Protein AF-0000000085028490 (afdb_homodimer)

Structure (mmCIF, N/CA/C/O backbone):
data_AF-0000000085028490-model_v1
#
loop_
_entity.id
_entity.type
_entity.pdbx_description
1 polymer 'Metal dependent phosphohydrolase'
#
loop_
_atom_site.group_PDB
_atom_site.id
_atom_site.type_symbol
_atom_site.label_atom_id
_atom_site.label_alt_id
_atom_site.label_comp_id
_atom_site.label_asym_id
_atom_site.label_entity_id
_atom_site.label_seq_id
_atom_site.pdbx_PDB_ins_code
_atom_site.Cartn_x
_atom_site.Cartn_y
_atom_site.Cartn_z
_atom_site.occupancy
_atom_site.B_iso_or_equiv
_atom_site.auth_seq_id
_atom_site.auth_comp_id
_atom_site.auth_asym_id
_atom_site.auth_atom_id
_atom_site.pdbx_PDB_model_num
ATOM 1 N N . MET A 1 1 ? 9.266 12.906 -12.883 1 76.69 1 MET A N 1
ATOM 2 C CA . MET A 1 1 ? 8.5 12.234 -11.836 1 76.69 1 MET A CA 1
ATOM 3 C C . MET A 1 1 ? 7.18 12.961 -11.578 1 76.69 1 MET A C 1
ATOM 5 O O . MET A 1 1 ? 7.148 14.188 -11.484 1 76.69 1 MET A O 1
ATOM 9 N N . GLU A 1 2 ? 6.195 12.211 -11.461 1 91.75 2 GLU A N 1
ATOM 10 C CA . GLU A 1 2 ? 4.879 12.789 -11.227 1 91.75 2 GLU A CA 1
ATOM 11 C C . GLU A 1 2 ? 4.73 13.25 -9.773 1 91.75 2 GLU A C 1
ATOM 13 O O . GLU A 1 2 ? 5.375 12.703 -8.875 1 91.75 2 GLU A O 1
ATOM 18 N N . PRO A 1 3 ? 3.982 14.32 -9.555 1 96.38 3 PRO A N 1
ATOM 19 C CA . PRO A 1 3 ? 3.873 14.93 -8.227 1 96.38 3 PRO A CA 1
ATOM 20 C C . PRO A 1 3 ? 3.562 13.914 -7.129 1 96.38 3 PRO A C 1
ATOM 22 O O . PRO A 1 3 ? 4.184 13.938 -6.066 1 96.38 3 PRO A O 1
ATOM 25 N N . LEU A 1 4 ? 2.68 13 -7.371 1 97.31 4 LEU A N 1
ATOM 26 C CA . LEU A 1 4 ? 2.322 12.031 -6.336 1 97.31 4 LEU A CA 1
ATOM 27 C C . LEU A 1 4 ? 3.506 11.133 -6.004 1 97.31 4 LEU A C 1
ATOM 29 O O . LEU A 1 4 ? 3.707 10.766 -4.844 1 97.31 4 LEU A O 1
ATOM 33 N N . GLU A 1 5 ? 4.262 10.742 -7.004 1 95.81 5 GLU A N 1
ATOM 34 C CA . GLU A 1 5 ? 5.465 9.945 -6.77 1 95.81 5 GLU A CA 1
ATOM 35 C C . GLU A 1 5 ? 6.484 10.719 -5.941 1 95.81 5 GLU A C 1
ATOM 37 O O . GLU A 1 5 ? 7.145 10.148 -5.07 1 95.81 5 GLU A O 1
ATOM 42 N N . GLN A 1 6 ? 6.586 11.953 -6.207 1 96.44 6 GLN A N 1
ATOM 43 C CA . GLN A 1 6 ? 7.488 12.797 -5.434 1 96.44 6 GLN A CA 1
ATOM 44 C C . GLN A 1 6 ? 7.066 12.859 -3.969 1 96.44 6 GLN A C 1
ATOM 46 O O . GLN A 1 6 ? 7.91 12.836 -3.072 1 96.44 6 GLN A O 1
ATOM 51 N N . LEU A 1 7 ? 5.781 12.945 -3.775 1 98.31 7 LEU A N 1
ATOM 52 C CA . LEU A 1 7 ? 5.273 12.992 -2.408 1 98.31 7 LEU A CA 1
ATOM 53 C C . LEU A 1 7 ? 5.539 11.68 -1.685 1 98.31 7 LEU A C 1
ATOM 55 O O . LEU A 1 7 ? 5.887 11.672 -0.502 1 98.31 7 LEU A O 1
ATOM 59 N N . ALA A 1 8 ? 5.344 10.578 -2.391 1 97.75 8 ALA A N 1
ATOM 60 C CA . ALA A 1 8 ? 5.633 9.273 -1.802 1 97.75 8 ALA A CA 1
ATOM 61 C C . ALA A 1 8 ? 7.086 9.188 -1.347 1 97.75 8 ALA A C 1
ATOM 63 O O . ALA A 1 8 ? 7.363 8.781 -0.216 1 97.75 8 ALA A O 1
ATOM 64 N N . TRP A 1 9 ? 7.969 9.633 -2.146 1 96.38 9 TRP A N 1
ATOM 65 C CA . TRP A 1 9 ? 9.398 9.578 -1.842 1 96.38 9 TRP A CA 1
ATOM 66 C C . TRP A 1 9 ? 9.742 10.508 -0.684 1 96.38 9 TRP A C 1
ATOM 68 O O . TRP A 1 9 ? 10.547 10.148 0.184 1 96.38 9 TRP A O 1
ATOM 78 N N . ALA A 1 10 ? 9.172 11.672 -0.717 1 96.56 10 ALA A N 1
ATOM 79 C CA . ALA A 1 10 ? 9.43 12.617 0.365 1 96.56 10 ALA A CA 1
ATOM 80 C C . ALA A 1 10 ? 8.938 12.078 1.701 1 96.56 10 ALA A C 1
ATOM 82 O O . ALA A 1 10 ? 9.609 12.219 2.725 1 96.56 10 ALA A O 1
ATOM 83 N N . ALA A 1 11 ? 7.746 11.5 1.67 1 97.38 11 ALA A N 1
ATOM 84 C CA . ALA A 1 11 ? 7.184 10.93 2.893 1 97.38 11 ALA A CA 1
ATOM 85 C C . ALA A 1 11 ? 8.055 9.797 3.418 1 97.38 11 ALA A C 1
ATOM 87 O O . ALA A 1 11 ? 8.312 9.711 4.621 1 97.38 11 ALA A O 1
ATOM 88 N N . ILE A 1 12 ? 8.547 8.898 2.523 1 96.75 12 ILE A N 1
ATOM 89 C CA . ILE A 1 12 ? 9.414 7.781 2.893 1 96.75 12 ILE A CA 1
ATOM 90 C C . ILE A 1 12 ? 10.719 8.312 3.475 1 96.75 12 ILE A C 1
ATOM 92 O O . ILE A 1 12 ? 11.203 7.809 4.496 1 96.75 12 ILE A O 1
ATOM 96 N N . ALA A 1 13 ? 11.227 9.336 2.877 1 94.44 13 ALA A N 1
ATOM 97 C CA . ALA A 1 13 ? 12.469 9.93 3.361 1 94.44 13 ALA A CA 1
ATOM 98 C C . ALA A 1 13 ? 12.289 10.523 4.754 1 94.44 13 ALA A C 1
ATOM 100 O O . ALA A 1 13 ? 13.164 10.391 5.609 1 94.44 13 ALA A O 1
ATOM 101 N N . CYS A 1 14 ? 11.156 11.164 4.969 1 94.38 14 CYS A N 1
ATOM 102 C CA . CYS A 1 14 ? 10.867 11.773 6.262 1 94.38 14 CYS A CA 1
ATOM 103 C C . CYS A 1 14 ? 10.773 10.711 7.352 1 94.38 14 CYS A C 1
ATOM 105 O O . CYS A 1 14 ? 11.109 10.977 8.508 1 94.38 14 CYS A O 1
ATOM 107 N N . ASP A 1 15 ? 10.383 9.531 6.934 1 95.56 15 ASP A N 1
ATOM 108 C CA . ASP A 1 15 ? 10.164 8.453 7.898 1 95.56 15 ASP A CA 1
ATOM 109 C C . ASP A 1 15 ? 11.32 7.461 7.879 1 95.56 15 ASP A C 1
ATOM 111 O O . ASP A 1 15 ? 11.211 6.355 8.422 1 95.56 15 ASP A O 1
ATOM 115 N N . ALA A 1 16 ? 12.445 7.828 7.25 1 94.31 16 ALA A N 1
ATOM 116 C CA . ALA A 1 16 ? 13.594 6.93 7.145 1 94.31 16 ALA A CA 1
ATOM 117 C C . ALA A 1 16 ? 13.992 6.383 8.516 1 94.31 16 ALA A C 1
ATOM 119 O O . ALA A 1 16 ? 14.062 7.133 9.492 1 94.31 16 ALA A O 1
ATOM 120 N N . GLY A 1 17 ? 14.203 5.066 8.57 1 92.62 17 GLY A N 1
ATOM 121 C CA . GLY A 1 17 ? 14.586 4.398 9.797 1 92.62 17 GLY A CA 1
ATOM 122 C C . GLY A 1 17 ? 13.398 3.982 10.648 1 92.62 17 GLY A C 1
ATOM 123 O O . GLY A 1 17 ? 13.57 3.418 11.734 1 92.62 17 GLY A O 1
ATOM 124 N N . ASP A 1 18 ? 12.211 4.219 10.203 1 94.38 18 ASP A N 1
ATOM 125 C CA . ASP A 1 18 ? 10.984 3.844 10.891 1 94.38 18 ASP A CA 1
ATOM 126 C C . ASP A 1 18 ? 10.055 3.053 9.969 1 94.38 18 ASP A C 1
ATOM 128 O O . ASP A 1 18 ? 9.055 3.582 9.484 1 94.38 18 ASP A O 1
ATOM 132 N N . PRO A 1 19 ? 10.352 1.754 9.75 1 94.88 19 PRO A N 1
ATOM 133 C CA . PRO A 1 19 ? 9.57 0.937 8.812 1 94.88 19 PRO A CA 1
ATOM 134 C C . PRO A 1 19 ? 8.078 0.928 9.133 1 94.88 19 PRO A C 1
ATOM 136 O O . PRO A 1 19 ? 7.25 0.844 8.227 1 94.88 19 PRO A O 1
ATOM 139 N N . ARG A 1 20 ? 7.742 0.99 10.398 1 94.94 20 ARG A N 1
ATOM 140 C CA . ARG A 1 20 ? 6.336 1.004 10.789 1 94.94 20 ARG A CA 1
ATOM 141 C C . ARG A 1 20 ? 5.59 2.152 10.125 1 94.94 20 ARG A C 1
ATOM 143 O O . ARG A 1 20 ? 4.5 1.96 9.578 1 94.94 20 ARG A O 1
ATOM 150 N N . ARG A 1 21 ? 6.191 3.332 10.117 1 96.5 21 ARG A N 1
ATOM 151 C CA . ARG A 1 21 ? 5.559 4.516 9.547 1 96.5 21 ARG A CA 1
ATOM 152 C C . ARG A 1 21 ? 5.516 4.438 8.031 1 96.5 21 ARG A C 1
ATOM 154 O O . ARG A 1 21 ? 4.539 4.863 7.406 1 96.5 21 ARG A O 1
ATOM 161 N N . ILE A 1 22 ? 6.578 3.967 7.43 1 97.31 22 ILE A N 1
ATOM 162 C CA . ILE A 1 22 ? 6.652 3.871 5.973 1 97.31 22 ILE A CA 1
ATOM 163 C C . ILE A 1 22 ? 5.621 2.863 5.469 1 97.31 22 ILE A C 1
ATOM 165 O O . ILE A 1 22 ? 4.879 3.146 4.527 1 97.31 22 ILE A O 1
ATOM 169 N N . HIS A 1 23 ? 5.547 1.709 6.086 1 97.94 23 HIS A N 1
ATOM 170 C CA . HIS A 1 23 ? 4.539 0.725 5.707 1 97.94 23 HIS A CA 1
ATOM 171 C C . HIS A 1 23 ? 3.131 1.256 5.949 1 97.94 23 HIS A C 1
ATOM 173 O O . HIS A 1 23 ? 2.225 1.015 5.152 1 97.94 23 HIS A O 1
ATOM 179 N N . HIS A 1 24 ? 2.943 2 7.035 1 98.38 24 HIS A N 1
ATOM 180 C CA . HIS A 1 24 ? 1.639 2.561 7.371 1 98.38 24 HIS A CA 1
ATOM 181 C C . HIS A 1 24 ? 1.15 3.51 6.281 1 98.38 24 HIS A C 1
ATOM 183 O O . HIS A 1 24 ? 0.028 3.373 5.789 1 98.38 24 HIS A O 1
ATOM 189 N N . LEU A 1 25 ? 1.987 4.461 5.906 1 98.44 25 LEU A N 1
ATOM 190 C CA . LEU A 1 25 ? 1.53 5.461 4.949 1 98.44 25 LEU A CA 1
ATOM 191 C C . LEU A 1 25 ? 1.233 4.828 3.598 1 98.44 25 LEU A C 1
ATOM 193 O O . LEU A 1 25 ? 0.328 5.266 2.885 1 98.44 25 LEU A O 1
ATOM 197 N N . LEU A 1 26 ? 1.98 3.787 3.248 1 98.31 26 LEU A N 1
ATOM 198 C CA . LEU A 1 26 ? 1.758 3.133 1.963 1 98.31 26 LEU A CA 1
ATOM 199 C C . LEU A 1 26 ? 0.446 2.354 1.971 1 98.31 26 LEU A C 1
ATOM 201 O O . LEU A 1 26 ? -0.285 2.354 0.978 1 98.31 26 LEU A O 1
ATOM 205 N N . LYS A 1 27 ? 0.148 1.735 3.059 1 98.5 27 LYS A N 1
ATOM 206 C CA . LYS A 1 27 ? -1.131 1.041 3.186 1 98.5 27 LYS A CA 1
ATOM 207 C C . LYS A 1 27 ? -2.297 2.023 3.133 1 98.5 27 LYS A C 1
ATOM 209 O O . LYS A 1 27 ? -3.281 1.79 2.428 1 98.5 27 LYS A O 1
ATOM 214 N N . VAL A 1 28 ? -2.156 3.061 3.859 1 98.81 28 VAL A N 1
ATOM 215 C CA . VAL A 1 28 ? -3.234 4.043 3.91 1 98.81 28 VAL A CA 1
ATOM 216 C C . VAL A 1 28 ? -3.473 4.621 2.518 1 98.81 28 VAL A C 1
ATOM 218 O O . VAL A 1 28 ? -4.617 4.754 2.082 1 98.81 28 VAL A O 1
ATOM 221 N N . HIS A 1 29 ? -2.359 4.957 1.853 1 98.81 29 HIS A N 1
ATOM 222 C CA . HIS A 1 29 ? -2.494 5.465 0.492 1 98.81 29 HIS A CA 1
ATOM 223 C C . HIS A 1 29 ? -3.186 4.449 -0.411 1 98.81 29 HIS A C 1
ATOM 225 O O . HIS A 1 29 ? -4.066 4.809 -1.193 1 98.81 29 HIS A O 1
ATOM 231 N N . ALA A 1 30 ? -2.803 3.209 -0.332 1 98.5 30 ALA A N 1
ATOM 232 C CA . ALA A 1 30 ? -3.373 2.174 -1.188 1 98.5 30 ALA A CA 1
ATOM 233 C C . ALA A 1 30 ? -4.879 2.057 -0.979 1 98.5 30 ALA A C 1
ATOM 235 O O . ALA A 1 30 ? -5.645 2.012 -1.944 1 98.5 30 ALA A O 1
ATOM 236 N N . PHE A 1 31 ? -5.316 2.035 0.24 1 98.69 31 PHE A N 1
ATOM 237 C CA . PHE A 1 31 ? -6.738 1.951 0.543 1 98.69 31 PHE A CA 1
ATOM 238 C C . PHE A 1 31 ? -7.465 3.211 0.087 1 98.69 31 PHE A C 1
ATOM 240 O O . PHE A 1 31 ? -8.547 3.133 -0.506 1 98.69 31 PHE A O 1
ATOM 247 N N . ALA A 1 32 ? -6.891 4.375 0.405 1 98.81 32 ALA A N 1
ATOM 248 C CA . ALA A 1 32 ? -7.508 5.641 0.018 1 98.81 32 ALA A CA 1
ATOM 249 C C . ALA A 1 32 ? -7.715 5.711 -1.493 1 98.81 32 ALA A C 1
ATOM 251 O O . ALA A 1 32 ? -8.781 6.113 -1.963 1 98.81 32 ALA A O 1
ATOM 252 N N . ARG A 1 33 ? -6.672 5.305 -2.186 1 98.31 33 ARG A N 1
ATOM 253 C CA . ARG A 1 33 ? -6.742 5.324 -3.643 1 98.31 33 ARG A CA 1
ATOM 254 C C . ARG A 1 33 ? -7.844 4.395 -4.148 1 98.31 33 ARG A C 1
ATOM 256 O O . ARG A 1 33 ? -8.648 4.781 -4.996 1 98.31 33 ARG A O 1
ATOM 263 N N . LEU A 1 34 ? -7.898 3.193 -3.65 1 97.88 34 LEU A N 1
ATOM 264 C CA . LEU A 1 34 ? -8.875 2.205 -4.086 1 97.88 34 LEU A CA 1
ATOM 265 C C . LEU A 1 34 ? -10.297 2.686 -3.805 1 97.88 34 LEU A C 1
ATOM 267 O O . LEU A 1 34 ? -11.172 2.6 -4.672 1 97.88 34 LEU A O 1
ATOM 271 N N . ILE A 1 35 ? -10.547 3.201 -2.605 1 98.5 35 ILE A N 1
ATOM 272 C CA . ILE A 1 35 ? -11.883 3.674 -2.232 1 98.5 35 ILE A CA 1
ATOM 273 C C . ILE A 1 35 ? -12.273 4.852 -3.119 1 98.5 35 ILE A C 1
ATOM 275 O O . ILE A 1 35 ? -13.383 4.887 -3.656 1 98.5 35 ILE A O 1
ATOM 279 N N . GLY A 1 36 ? -11.352 5.848 -3.24 1 98.5 36 GLY A N 1
ATOM 280 C CA . GLY A 1 36 ? -11.656 7.02 -4.043 1 98.5 36 GLY A CA 1
ATOM 281 C C . GLY A 1 36 ? -12.047 6.684 -5.469 1 98.5 36 GLY A C 1
ATOM 282 O O . GLY A 1 36 ? -13.023 7.227 -5.992 1 98.5 36 GLY A O 1
ATOM 283 N N . LEU A 1 37 ? -11.289 5.785 -6.066 1 97.5 37 LEU A N 1
ATOM 284 C CA . LEU A 1 37 ? -11.57 5.371 -7.434 1 97.5 37 LEU A CA 1
ATOM 285 C C . LEU A 1 37 ? -12.93 4.676 -7.523 1 97.5 37 LEU A C 1
ATOM 287 O O . LEU A 1 37 ? -13.734 4.988 -8.406 1 97.5 37 LEU A O 1
ATOM 291 N N . GLU A 1 38 ? -13.172 3.787 -6.652 1 97.19 38 GLU A N 1
ATOM 292 C CA . GLU A 1 38 ? -14.414 3.016 -6.672 1 97.19 38 GLU A CA 1
ATOM 293 C C . GLU A 1 38 ? -15.625 3.906 -6.395 1 97.19 38 GLU A C 1
ATOM 295 O O . GLU A 1 38 ? -16.703 3.67 -6.926 1 97.19 38 GLU A O 1
ATOM 300 N N . GLU A 1 39 ? -15.414 4.922 -5.504 1 97.81 39 GLU A N 1
ATOM 301 C CA . GLU A 1 39 ? -16.5 5.836 -5.16 1 97.81 39 GLU A CA 1
ATOM 302 C C . GLU A 1 39 ? -16.719 6.871 -6.262 1 97.81 39 GLU A C 1
ATOM 304 O O . GLU A 1 39 ? -17.688 7.629 -6.227 1 97.81 39 GLU A O 1
ATOM 309 N N . GLY A 1 40 ? -15.875 6.918 -7.203 1 97.38 40 GLY A N 1
ATOM 310 C CA . GLY A 1 40 ? -16.062 7.781 -8.359 1 97.38 40 GLY A CA 1
ATOM 311 C C . GLY A 1 40 ? -15.672 9.219 -8.094 1 97.38 40 GLY A C 1
ATOM 312 O O . GLY A 1 40 ? -16.328 10.148 -8.578 1 97.38 40 GLY A O 1
ATOM 313 N N . LEU A 1 41 ? -14.609 9.445 -7.34 1 98.12 41 LEU A N 1
ATOM 314 C CA . LEU A 1 41 ? -14.125 10.805 -7.121 1 98.12 41 LEU A CA 1
ATOM 315 C C . LEU A 1 41 ? -13.641 11.43 -8.43 1 98.12 41 LEU A C 1
ATOM 317 O O . LEU A 1 41 ? -13.055 10.734 -9.266 1 98.12 41 LEU A O 1
ATOM 321 N N . ASP A 1 42 ? -13.875 12.703 -8.547 1 98.31 42 ASP A N 1
ATOM 322 C CA . ASP A 1 42 ? -13.273 13.398 -9.68 1 98.31 42 ASP A CA 1
ATOM 323 C C . ASP A 1 42 ? -11.75 13.43 -9.57 1 98.31 42 ASP A C 1
ATOM 325 O O . ASP A 1 42 ? -11.203 13.297 -8.469 1 98.31 42 ASP A O 1
ATOM 329 N N . PRO A 1 43 ? -11.031 13.641 -10.68 1 97.94 43 PRO A N 1
ATOM 330 C CA . PRO A 1 43 ? -9.57 13.531 -10.703 1 97.94 43 PRO A CA 1
ATOM 331 C C . PRO A 1 43 ? -8.891 14.469 -9.711 1 97.94 43 PRO A C 1
ATOM 333 O O . PRO A 1 43 ? -7.895 14.102 -9.086 1 97.94 43 PRO A O 1
ATOM 336 N N . ARG A 1 44 ? -9.398 15.656 -9.586 1 98.5 44 ARG A N 1
ATOM 337 C CA . ARG A 1 44 ? -8.766 16.625 -8.695 1 98.5 44 ARG A CA 1
ATOM 338 C C . ARG A 1 44 ? -8.93 16.219 -7.234 1 98.5 44 ARG A C 1
ATOM 340 O O . ARG A 1 44 ? -7.98 16.281 -6.457 1 98.5 44 ARG A O 1
ATOM 347 N N . THR A 1 45 ? -10.133 15.781 -6.84 1 98.75 45 THR A N 1
ATOM 348 C CA . THR A 1 45 ? -10.383 15.312 -5.48 1 98.75 45 THR A CA 1
ATOM 349 C C . THR A 1 45 ? -9.586 14.039 -5.188 1 98.75 45 THR A C 1
ATOM 351 O O . THR A 1 45 ? -9.062 13.875 -4.086 1 98.75 45 THR A O 1
ATOM 354 N N . GLN A 1 46 ? -9.477 13.172 -6.164 1 98.62 46 GLN A N 1
ATOM 355 C CA . GLN A 1 46 ? -8.664 11.961 -6.051 1 98.62 46 GLN A CA 1
ATOM 356 C C . GLN A 1 46 ? -7.203 12.305 -5.805 1 98.62 46 GLN A C 1
ATOM 358 O O . GLN A 1 46 ? -6.547 11.695 -4.961 1 98.62 46 GLN A O 1
ATOM 363 N N . PHE A 1 47 ? -6.715 13.273 -6.555 1 98.69 47 PHE A N 1
ATOM 364 C CA . PHE A 1 47 ? -5.332 13.719 -6.422 1 98.69 47 PHE A CA 1
ATOM 365 C C . PHE A 1 47 ? -5.07 14.25 -5.02 1 98.69 47 PHE A C 1
ATOM 367 O O . PHE A 1 47 ? -4.082 13.883 -4.387 1 98.69 47 PHE A O 1
ATOM 374 N N . ARG A 1 48 ? -5.941 15.078 -4.508 1 98.88 48 ARG A N 1
ATOM 375 C CA .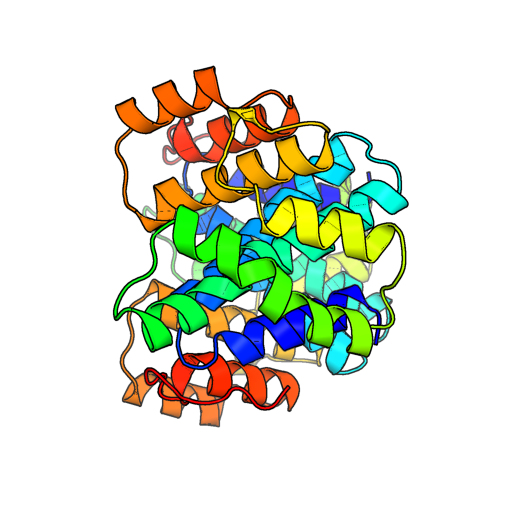 ARG A 1 48 ? -5.801 15.664 -3.18 1 98.88 48 ARG A CA 1
ATOM 376 C C . ARG A 1 48 ? -5.836 14.586 -2.1 1 98.88 48 ARG A C 1
ATOM 378 O O . ARG A 1 48 ? -5.059 14.641 -1.143 1 98.88 48 ARG A O 1
ATOM 385 N N . LEU A 1 49 ? -6.723 13.633 -2.283 1 98.88 49 LEU A N 1
ATOM 386 C CA . LEU A 1 49 ? -6.852 12.516 -1.354 1 98.88 49 LEU A CA 1
ATOM 387 C C . LEU A 1 49 ? -5.551 11.719 -1.284 1 98.88 49 LEU A C 1
ATOM 389 O O . LEU A 1 49 ? -5.043 11.445 -0.195 1 98.88 49 LEU A O 1
ATOM 393 N N . GLU A 1 50 ? -5.043 11.375 -2.4 1 98.88 50 GLU A N 1
ATOM 394 C CA . GLU A 1 50 ? -3.842 10.547 -2.443 1 98.88 50 GLU A CA 1
ATOM 395 C C . GLU A 1 50 ? -2.631 11.305 -1.9 1 98.88 50 GLU A C 1
ATOM 397 O O . GLU A 1 50 ? -1.804 10.734 -1.189 1 98.88 50 GLU A O 1
ATOM 402 N N . ALA A 1 51 ? -2.549 12.562 -2.266 1 98.94 51 ALA A N 1
ATOM 403 C CA . ALA A 1 51 ? -1.477 13.398 -1.725 1 98.94 51 ALA A CA 1
ATOM 404 C C . ALA A 1 51 ? -1.535 13.445 -0.201 1 98.94 51 ALA A C 1
ATOM 406 O O . ALA A 1 51 ? -0.521 13.234 0.472 1 98.94 51 ALA A O 1
ATOM 407 N N . ALA A 1 52 ? -2.713 13.68 0.314 1 98.88 52 ALA A N 1
ATOM 408 C CA . ALA A 1 52 ? -2.902 13.75 1.761 1 98.88 52 ALA A CA 1
ATOM 409 C C . ALA A 1 52 ? -2.611 12.406 2.42 1 98.88 52 ALA A C 1
ATOM 411 O O . ALA A 1 52 ? -2.09 12.352 3.535 1 98.88 52 ALA A O 1
ATOM 412 N N . ALA A 1 53 ? -2.99 11.336 1.746 1 98.88 53 ALA A N 1
ATOM 413 C CA . ALA A 1 53 ? -2.758 10.008 2.293 1 98.88 53 ALA A CA 1
ATOM 414 C C . ALA A 1 53 ? -1.267 9.734 2.475 1 98.88 53 ALA A C 1
ATOM 416 O O . ALA A 1 53 ? -0.851 9.156 3.479 1 98.88 53 ALA A O 1
ATOM 417 N N . TYR A 1 54 ? -0.446 10.164 1.521 1 98.75 54 TYR A N 1
ATOM 418 C CA . TYR A 1 54 ? 0.997 10 1.651 1 98.75 54 TYR A CA 1
ATOM 419 C C . TYR A 1 54 ? 1.539 10.828 2.811 1 98.75 54 TYR A C 1
ATOM 421 O O . TYR A 1 54 ? 2.461 10.398 3.51 1 98.75 54 TYR A O 1
ATOM 429 N N . LEU A 1 55 ? 0.91 11.992 3.107 1 98.81 55 LEU A N 1
ATOM 430 C CA . LEU A 1 55 ? 1.563 12.969 3.977 1 98.81 55 LEU A CA 1
ATOM 431 C C . LEU A 1 55 ? 0.828 13.086 5.309 1 98.81 55 LEU A C 1
ATOM 433 O O . LEU A 1 55 ? 1.261 13.828 6.195 1 98.81 55 LEU A O 1
ATOM 437 N N . HIS A 1 56 ? -0.25 12.406 5.531 1 98.69 56 HIS A N 1
ATOM 438 C CA . HIS A 1 56 ? -1.175 12.68 6.625 1 98.69 56 HIS A CA 1
ATOM 439 C C . HIS A 1 56 ? -0.471 12.602 7.977 1 98.69 56 HIS A C 1
ATOM 441 O O . HIS A 1 56 ? -0.785 13.375 8.883 1 98.69 56 HIS A O 1
ATOM 447 N N . ASP A 1 57 ? 0.516 11.805 8.109 1 98.06 57 ASP A N 1
ATOM 448 C CA . ASP A 1 57 ? 1.19 11.594 9.383 1 98.06 57 ASP A CA 1
ATOM 449 C C . ASP A 1 57 ? 2.551 12.281 9.406 1 98.06 57 ASP A C 1
ATOM 451 O O . ASP A 1 57 ? 3.383 12 10.273 1 98.06 57 ASP A O 1
ATOM 455 N N . ILE A 1 58 ? 2.828 13.188 8.555 1 97.81 58 ILE A N 1
ATOM 456 C CA . ILE A 1 58 ? 4.152 13.742 8.312 1 97.81 58 ILE A CA 1
ATOM 457 C C . ILE A 1 58 ? 4.598 14.562 9.523 1 97.81 58 ILE A C 1
ATOM 459 O O . ILE A 1 58 ? 5.777 14.898 9.648 1 97.81 58 ILE A O 1
ATOM 463 N N . GLY A 1 59 ? 3.77 14.922 10.453 1 96.81 59 GLY A N 1
ATOM 464 C CA . GLY A 1 59 ? 4.09 15.719 11.633 1 96.81 59 GLY A CA 1
ATOM 465 C C . GLY A 1 59 ? 4.578 14.891 12.797 1 96.81 59 GLY A C 1
ATOM 466 O O . GLY A 1 59 ? 5.035 15.43 13.805 1 96.81 59 GLY A O 1
ATOM 467 N N . ILE A 1 60 ? 4.555 13.578 12.703 1 96.19 60 ILE A N 1
ATOM 468 C CA . ILE A 1 60 ? 4.793 12.695 13.844 1 96.19 60 ILE A CA 1
ATOM 469 C C . ILE A 1 60 ? 6.211 12.898 14.367 1 96.19 60 ILE A C 1
ATOM 471 O O . ILE A 1 60 ? 6.41 13.164 15.555 1 96.19 60 ILE A O 1
ATOM 475 N N . HIS A 1 61 ? 7.199 12.836 13.508 1 94.38 61 HIS A N 1
ATOM 476 C CA . HIS A 1 61 ? 8.586 12.914 13.961 1 94.38 61 HIS A CA 1
ATOM 477 C C . HIS A 1 61 ? 8.906 14.305 14.492 1 94.38 61 HIS A C 1
ATOM 479 O O . HIS A 1 61 ? 9.703 14.453 15.422 1 94.38 61 HIS A O 1
ATOM 485 N N . GLU A 1 62 ? 8.258 15.297 13.875 1 94.75 62 GLU A N 1
ATOM 486 C CA . GLU A 1 62 ? 8.438 16.641 14.406 1 94.75 62 GLU A CA 1
ATOM 487 C C . GLU A 1 62 ? 7.879 16.766 15.82 1 94.75 62 GLU A C 1
ATOM 489 O O . GLU A 1 62 ? 8.484 17.406 16.672 1 94.75 62 GLU A O 1
ATOM 494 N N . GLY A 1 63 ? 6.734 16.203 16.094 1 95.25 63 GLY A N 1
ATOM 495 C CA . GLY A 1 63 ? 6.184 16.172 17.438 1 95.25 63 GLY A CA 1
ATOM 496 C C . GLY A 1 63 ? 7.066 15.43 18.422 1 95.25 63 GLY A C 1
ATOM 497 O O . GLY A 1 63 ? 7.297 15.914 19.547 1 95.25 63 GLY A O 1
ATOM 498 N N . GLU A 1 64 ? 7.559 14.273 18 1 93.88 64 GLU A N 1
ATOM 499 C CA . GLU A 1 64 ? 8.453 13.492 18.844 1 93.88 64 GLU A CA 1
ATOM 500 C C . GLU A 1 64 ? 9.727 14.273 19.172 1 93.88 64 GLU A C 1
ATOM 502 O O . GLU A 1 64 ? 10.219 14.227 20.297 1 93.88 64 GLU A O 1
ATOM 507 N N . ARG A 1 65 ? 10.242 14.961 18.172 1 92.56 65 ARG A N 1
ATOM 508 C CA . ARG A 1 65 ? 11.445 15.758 18.344 1 92.56 65 ARG A CA 1
ATOM 509 C C . ARG A 1 65 ? 11.203 16.891 19.344 1 92.56 65 ARG A C 1
ATOM 511 O O . ARG A 1 65 ? 12.016 17.125 20.234 1 92.56 65 ARG A O 1
ATOM 518 N N . ARG A 1 66 ? 10.086 17.531 19.25 1 93.94 66 ARG A N 1
ATOM 519 C CA . ARG A 1 66 ? 9.805 18.734 20.031 1 93.94 66 ARG A CA 1
ATOM 520 C C . ARG A 1 66 ? 9.328 18.375 21.438 1 93.94 66 ARG A C 1
ATOM 522 O O . ARG A 1 66 ? 9.648 19.078 22.406 1 93.94 66 ARG A O 1
ATOM 529 N N . TYR A 1 67 ? 8.555 17.234 21.516 1 94.69 67 TYR A N 1
ATOM 530 C CA . TYR A 1 67 ? 7.832 17.031 22.766 1 94.69 67 TYR A CA 1
ATOM 531 C C . TYR A 1 67 ? 8.148 15.656 23.359 1 94.69 67 TYR A C 1
ATOM 533 O O . TYR A 1 67 ? 7.711 15.336 24.469 1 94.69 67 TYR A O 1
ATOM 541 N N . GLY A 1 68 ? 8.906 14.75 22.688 1 92.19 68 GLY A N 1
ATOM 542 C CA . GLY A 1 68 ? 9.203 13.398 23.141 1 92.19 68 GLY A CA 1
ATOM 543 C C . GLY A 1 68 ? 8.086 12.414 22.859 1 92.19 68 GLY A C 1
ATOM 544 O O . GLY A 1 68 ? 8.234 11.211 23.078 1 92.19 68 GLY A O 1
ATOM 545 N N . HIS A 1 69 ? 6.992 13.016 22.422 1 92.12 69 HIS A N 1
ATOM 546 C CA . HIS A 1 69 ? 5.824 12.234 22.031 1 92.12 69 HIS A CA 1
ATOM 547 C C . HIS A 1 69 ? 5.023 12.938 20.953 1 92.12 69 HIS A C 1
ATOM 549 O O . HIS A 1 69 ? 5.305 14.086 20.609 1 92.12 69 HIS A O 1
ATOM 555 N N . CYS A 1 70 ? 4.047 12.227 20.406 1 93.88 70 CYS A N 1
ATOM 556 C CA . CYS A 1 70 ? 3.207 12.852 19.391 1 93.88 70 CYS A CA 1
ATOM 557 C C . CYS A 1 70 ? 1.778 12.32 19.453 1 93.88 70 CYS A C 1
ATOM 559 O O . CYS A 1 70 ? 1.489 11.227 18.969 1 93.88 70 CYS A O 1
ATOM 561 N N . THR A 1 71 ? 0.899 13.125 20.047 1 95.5 71 THR A N 1
ATOM 562 C CA . THR A 1 71 ? -0.52 12.789 20.016 1 95.5 71 THR A CA 1
ATOM 563 C C . THR A 1 71 ? -1.135 13.141 18.656 1 95.5 71 THR A C 1
ATOM 565 O O . THR A 1 71 ? -0.511 13.828 17.844 1 95.5 71 THR A O 1
ATOM 568 N N . GLY A 1 72 ? -2.326 12.648 18.375 1 95.19 72 GLY A N 1
ATOM 569 C CA . GLY A 1 72 ? -3.035 13.008 17.156 1 95.19 72 GLY A CA 1
ATOM 570 C C . GLY A 1 72 ? -3.18 14.508 16.984 1 95.19 72 GLY A C 1
ATOM 571 O O . GLY A 1 72 ? -3.021 15.023 15.875 1 95.19 72 GLY A O 1
ATOM 572 N N . LYS A 1 73 ? -3.414 15.242 18.062 1 95.62 73 LYS A N 1
ATOM 573 C CA . LYS A 1 73 ? -3.572 16.688 18.016 1 95.62 73 LYS A CA 1
ATOM 574 C C . LYS A 1 73 ? -2.258 17.375 17.656 1 95.62 73 LYS A C 1
ATOM 576 O O . LYS A 1 73 ? -2.238 18.312 16.859 1 95.62 73 LYS A O 1
ATOM 581 N N . ILE A 1 74 ? -1.173 16.953 18.25 1 96.75 74 ILE A N 1
ATOM 582 C CA . ILE A 1 74 ? 0.148 17.5 17.953 1 96.75 74 ILE A CA 1
ATOM 583 C C . ILE A 1 74 ? 0.498 17.266 16.484 1 96.75 74 ILE A C 1
ATOM 585 O O . ILE A 1 74 ? 0.958 18.172 15.805 1 96.75 74 ILE A O 1
ATOM 589 N N . GLN A 1 75 ? 0.199 16.094 16.062 1 96.25 75 GLN A N 1
ATOM 590 C CA . GLN A 1 75 ? 0.485 15.703 14.688 1 96.25 75 GLN A CA 1
ATOM 591 C C . GLN A 1 75 ? -0.276 16.578 13.695 1 96.25 75 GLN A C 1
ATOM 593 O O . GLN A 1 75 ? 0.291 17.031 12.703 1 96.25 75 GLN A O 1
ATOM 598 N N . GLU A 1 76 ? -1.529 16.766 13.969 1 97.31 76 GLU A N 1
ATOM 599 C CA . GLU A 1 76 ? -2.373 17.594 13.109 1 97.31 76 GLU A CA 1
ATOM 600 C C . GLU A 1 76 ? -1.907 19.047 13.117 1 97.31 76 GLU A C 1
ATOM 602 O O . GLU A 1 76 ? -1.936 19.719 12.078 1 97.31 76 GLU A O 1
ATOM 607 N N . GLU A 1 77 ? -1.511 19.5 14.242 1 97.69 77 GLU A N 1
ATOM 608 C CA . GLU A 1 77 ? -1.047 20.875 14.367 1 97.69 77 GLU A CA 1
ATOM 609 C C . GLU A 1 77 ? 0.256 21.094 13.602 1 97.69 77 GLU A C 1
ATOM 611 O O . GLU A 1 77 ? 0.409 22.094 12.898 1 97.69 77 GLU A O 1
ATOM 616 N N . LEU A 1 78 ? 1.21 20.172 13.648 1 98.12 78 LEU A N 1
ATOM 617 C CA . LEU A 1 78 ? 2.551 20.344 13.102 1 98.12 78 LEU A CA 1
ATOM 618 C C . LEU A 1 78 ? 2.602 19.891 11.648 1 98.12 78 LEU A C 1
ATOM 620 O O . LEU A 1 78 ? 3.424 20.375 10.867 1 98.12 78 LEU A O 1
ATOM 624 N N . GLY A 1 79 ? 1.754 19.016 11.25 1 98.19 79 GLY A N 1
ATOM 625 C CA . GLY A 1 79 ? 1.787 18.344 9.961 1 98.19 79 GLY A CA 1
ATOM 626 C C . GLY A 1 79 ? 1.802 19.297 8.789 1 98.19 79 GLY A C 1
ATOM 627 O O . GLY A 1 79 ? 2.688 19.219 7.93 1 98.19 79 GLY A O 1
ATOM 628 N N . PRO A 1 80 ? 0.884 20.25 8.773 1 98.62 80 PRO A N 1
ATOM 629 C CA . PRO A 1 80 ? 0.814 21.156 7.633 1 98.62 80 PRO A CA 1
ATOM 630 C C . PRO A 1 80 ? 2.107 21.953 7.426 1 98.62 80 PRO A C 1
ATOM 632 O O . PRO A 1 80 ? 2.518 22.172 6.285 1 98.62 80 PRO A O 1
ATOM 635 N N . GLY A 1 81 ? 2.709 22.328 8.453 1 98.12 81 GLY A N 1
ATOM 636 C CA . GLY A 1 81 ? 3.973 23.047 8.344 1 98.12 81 GLY A CA 1
ATOM 637 C C . GLY A 1 81 ? 5.086 22.203 7.754 1 98.12 81 GLY A C 1
ATOM 638 O O . GLY A 1 81 ? 5.898 22.703 6.973 1 98.12 81 GLY A O 1
ATOM 639 N N . VAL A 1 82 ? 5.152 20.953 8.109 1 97.81 82 VAL A N 1
ATOM 640 C CA . VAL A 1 82 ? 6.152 20.031 7.574 1 97.81 82 VAL A CA 1
ATOM 641 C C . VAL A 1 82 ? 5.832 19.703 6.121 1 97.81 82 VAL A C 1
ATOM 643 O O . VAL A 1 82 ? 6.738 19.547 5.297 1 97.81 82 VAL A O 1
ATOM 646 N N . ALA A 1 83 ? 4.539 19.719 5.777 1 98.5 83 ALA A N 1
ATOM 647 C CA . ALA A 1 83 ? 4.086 19.328 4.445 1 98.5 83 ALA A CA 1
ATOM 648 C C . ALA A 1 83 ? 4.332 20.453 3.436 1 98.5 83 ALA A C 1
ATOM 650 O O . ALA A 1 83 ? 4.555 20.188 2.25 1 98.5 83 ALA A O 1
ATOM 651 N N . GLN A 1 84 ? 4.355 21.656 3.859 1 98.31 84 GLN A N 1
ATOM 652 C CA . GLN A 1 84 ? 4.367 22.797 2.959 1 98.31 84 GLN A CA 1
ATOM 653 C C . GLN A 1 84 ? 5.59 22.766 2.043 1 98.31 84 GLN A C 1
ATOM 655 O O . GLN A 1 84 ? 5.457 22.844 0.82 1 98.31 84 GLN A O 1
ATOM 660 N N . PRO A 1 85 ? 6.789 22.672 2.553 1 97.81 85 PRO A N 1
ATOM 661 C CA . PRO A 1 85 ? 7.945 22.656 1.654 1 97.81 85 PRO A CA 1
ATOM 662 C C . PRO A 1 85 ? 7.949 21.453 0.719 1 97.81 85 PRO A C 1
ATOM 664 O O . PRO A 1 85 ? 8.461 21.547 -0.402 1 97.81 85 PRO A O 1
ATOM 667 N N . ILE A 1 86 ? 7.398 20.344 1.138 1 98.12 86 ILE A N 1
ATOM 668 C CA . ILE A 1 86 ? 7.305 19.141 0.308 1 98.12 86 ILE A CA 1
ATOM 669 C C . ILE A 1 86 ? 6.363 19.406 -0.866 1 98.12 86 ILE A C 1
ATOM 671 O O . ILE A 1 86 ? 6.68 19.078 -2.01 1 98.12 86 ILE A O 1
ATOM 675 N N . LEU A 1 87 ? 5.234 20.047 -0.535 1 98.69 87 LEU A N 1
ATOM 676 C CA . LEU A 1 87 ? 4.266 20.391 -1.57 1 98.69 87 LEU A CA 1
ATOM 677 C C . LEU A 1 87 ? 4.859 21.391 -2.553 1 98.69 87 LEU A C 1
ATOM 679 O O . LEU A 1 87 ? 4.695 21.25 -3.768 1 98.69 87 LEU A O 1
ATOM 683 N N . ASP A 1 88 ? 5.605 22.344 -2.035 1 98 88 ASP A N 1
ATOM 684 C CA . ASP A 1 88 ? 6.254 23.328 -2.881 1 98 88 ASP A CA 1
ATOM 685 C C . ASP A 1 88 ? 7.211 22.672 -3.871 1 98 88 ASP A C 1
ATOM 687 O O . ASP A 1 88 ? 7.191 22.984 -5.062 1 98 88 ASP A O 1
ATOM 691 N N . LYS A 1 89 ? 7.996 21.781 -3.346 1 97.38 89 LYS A N 1
ATOM 692 C CA . LYS A 1 89 ? 8.984 21.109 -4.176 1 97.38 89 LYS A CA 1
ATOM 693 C C . LYS A 1 89 ? 8.312 20.25 -5.25 1 97.38 89 LYS A C 1
ATOM 695 O O . LYS A 1 89 ? 8.844 20.109 -6.355 1 97.38 89 LYS A O 1
ATOM 700 N N . ALA A 1 90 ? 7.137 19.781 -4.914 1 97.62 90 ALA A N 1
ATOM 701 C CA . ALA A 1 90 ? 6.406 18.938 -5.859 1 97.62 90 ALA A CA 1
ATOM 702 C C . ALA A 1 90 ? 5.586 19.781 -6.828 1 97.62 90 ALA A C 1
ATOM 704 O O . ALA A 1 90 ? 4.895 19.25 -7.695 1 97.62 90 ALA A O 1
ATOM 705 N N . GLY A 1 91 ? 5.602 21.078 -6.652 1 97.69 91 GLY A N 1
ATOM 706 C CA . GLY A 1 91 ? 4.883 21.984 -7.531 1 97.69 91 GLY A CA 1
ATOM 707 C C . GLY A 1 91 ? 3.4 22.062 -7.223 1 97.69 91 GLY A C 1
ATOM 708 O O . GLY A 1 91 ? 2.604 22.453 -8.078 1 97.69 91 GLY A O 1
ATOM 709 N N . ILE A 1 92 ? 3.002 21.609 -6.141 1 98.44 92 ILE A N 1
ATOM 710 C CA . ILE A 1 92 ? 1.607 21.672 -5.719 1 98.44 92 ILE A CA 1
ATOM 711 C C . ILE A 1 92 ? 1.359 22.953 -4.934 1 98.44 92 ILE A C 1
ATOM 713 O O . ILE A 1 92 ? 1.907 23.141 -3.844 1 98.44 92 ILE A O 1
ATOM 717 N N . THR A 1 93 ? 0.555 23.828 -5.484 1 97.44 93 THR A N 1
ATOM 718 C CA . THR A 1 93 ? 0.345 25.141 -4.898 1 97.44 93 THR A CA 1
ATOM 719 C C . THR A 1 93 ? -1.135 25.516 -4.922 1 97.44 93 THR A C 1
ATOM 721 O O . THR A 1 93 ? -1.972 24.734 -5.363 1 97.44 93 THR A O 1
ATOM 724 N N . GLY A 1 94 ? -1.457 26.641 -4.316 1 97.88 94 GLY A N 1
ATOM 725 C CA . GLY A 1 94 ? -2.805 27.172 -4.387 1 97.88 94 GLY A CA 1
ATOM 726 C C . GLY A 1 94 ? -3.822 26.344 -3.629 1 97.88 94 GLY A C 1
ATOM 727 O O . GLY A 1 94 ? -3.561 25.906 -2.51 1 97.88 94 GLY A O 1
ATOM 728 N N . GLU A 1 95 ? -4.961 26.188 -4.246 1 98.38 95 GLU A N 1
ATOM 729 C CA . GLU A 1 95 ? -6.102 25.547 -3.605 1 98.38 95 GLU A CA 1
ATOM 730 C C . GLU A 1 95 ? -5.797 24.078 -3.279 1 98.38 95 GLU A C 1
ATOM 732 O O . GLU A 1 95 ? -6.262 23.562 -2.266 1 98.38 95 GLU A O 1
ATOM 737 N N . ASP A 1 96 ? -5.078 23.5 -4.156 1 98.62 96 ASP A N 1
ATOM 738 C CA . ASP A 1 96 ? -4.746 22.094 -3.922 1 98.62 96 ASP A CA 1
ATOM 739 C C . ASP A 1 96 ? -3.859 21.938 -2.688 1 98.62 96 ASP A C 1
ATOM 741 O O . ASP A 1 96 ? -4.109 21.062 -1.844 1 98.62 96 ASP A O 1
ATOM 745 N N . ALA A 1 97 ? -2.846 22.781 -2.572 1 98.81 97 ALA A N 1
ATOM 746 C CA . ALA A 1 97 ? -1.971 22.734 -1.405 1 98.81 97 ALA A CA 1
ATOM 747 C C . ALA A 1 97 ? -2.746 23.031 -0.125 1 98.81 97 ALA A C 1
ATOM 749 O O . ALA A 1 97 ? -2.537 22.391 0.901 1 98.81 97 ALA A O 1
ATOM 750 N N . GLU A 1 98 ? -3.594 23.984 -0.193 1 98.75 98 GLU A N 1
ATOM 751 C CA . GLU A 1 98 ? -4.387 24.359 0.973 1 98.75 98 GLU A CA 1
ATOM 752 C C . GLU A 1 98 ? -5.297 23.219 1.414 1 98.75 98 GLU A C 1
ATOM 754 O O . GLU A 1 98 ? -5.41 22.938 2.607 1 98.75 98 GLU A O 1
ATOM 759 N N . ARG A 1 99 ? -5.945 22.609 0.485 1 98.81 99 ARG A N 1
ATOM 760 C CA . ARG A 1 99 ? -6.836 21.5 0.803 1 98.81 99 ARG A CA 1
ATOM 761 C C . ARG A 1 99 ? -6.059 20.312 1.378 1 98.81 99 ARG A C 1
ATOM 763 O O . ARG A 1 99 ? -6.488 19.703 2.357 1 98.81 99 ARG A O 1
ATOM 770 N N . ILE A 1 100 ? -4.922 19.984 0.765 1 98.88 100 ILE A N 1
ATOM 771 C CA . ILE A 1 100 ? -4.094 18.875 1.236 1 98.88 100 ILE A CA 1
ATOM 772 C C . ILE A 1 100 ? -3.627 19.141 2.664 1 98.88 100 ILE A C 1
ATOM 774 O O . ILE A 1 100 ? -3.711 18.281 3.529 1 98.88 100 ILE A O 1
ATOM 778 N N . LYS A 1 101 ? -3.209 20.375 2.92 1 98.88 101 LYS A N 1
ATOM 779 C CA . LYS A 1 101 ? -2.787 20.75 4.266 1 98.88 101 LYS A CA 1
ATOM 780 C C . LYS A 1 101 ? -3.953 20.672 5.246 1 98.88 101 LYS A C 1
ATOM 782 O O . LYS A 1 101 ? -3.773 20.297 6.41 1 98.88 101 LYS A O 1
ATOM 787 N N . TRP A 1 102 ? -5.102 21.062 4.812 1 98.75 102 TRP A N 1
ATOM 788 C CA . TRP A 1 102 ? -6.281 20.938 5.664 1 98.75 102 TRP A CA 1
ATOM 789 C C . TRP A 1 102 ? -6.551 19.484 6.035 1 98.75 102 TRP A C 1
ATOM 791 O O . TRP A 1 102 ? -6.805 19.172 7.199 1 98.75 102 TRP A O 1
ATOM 801 N N . LEU A 1 103 ? -6.535 18.609 5.055 1 98.81 103 LEU A N 1
ATOM 802 C CA . LEU A 1 103 ? -6.742 17.188 5.297 1 98.81 103 LEU A CA 1
ATOM 803 C C . LEU A 1 103 ? -5.727 16.641 6.301 1 98.81 103 LEU A C 1
ATOM 805 O O . LEU A 1 103 ? -6.086 15.906 7.223 1 98.81 103 LEU A O 1
ATOM 809 N N . ILE A 1 104 ? -4.426 17.047 6.117 1 98.69 104 ILE A N 1
ATOM 810 C CA . ILE A 1 104 ? -3.346 16.641 7.012 1 98.69 104 ILE A CA 1
ATOM 811 C C . ILE A 1 104 ? -3.637 17.141 8.43 1 98.69 104 ILE A 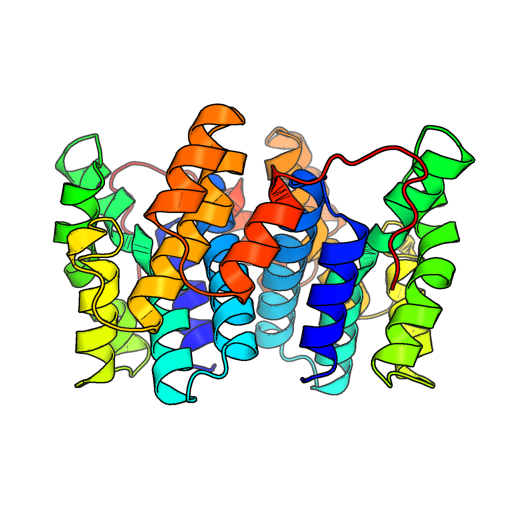C 1
ATOM 813 O O . ILE A 1 104 ? -3.51 16.391 9.398 1 98.69 104 ILE A O 1
ATOM 817 N N . GLY A 1 105 ? -4.133 18.344 8.539 1 98.44 105 GLY A N 1
ATOM 818 C CA . GLY A 1 105 ? -4.32 19.016 9.82 1 98.44 105 GLY A CA 1
ATOM 819 C C . GLY A 1 105 ? -5.609 18.609 10.516 1 98.44 105 GLY A C 1
ATOM 820 O O . GLY A 1 105 ? -5.855 19.016 11.656 1 98.44 105 GLY A O 1
ATOM 821 N N . HIS A 1 106 ? -6.438 17.641 9.898 1 98 106 HIS A N 1
ATOM 822 C CA . HIS A 1 106 ? -7.742 17.359 10.492 1 98 106 HIS A CA 1
ATOM 823 C C . HIS A 1 106 ? -8.078 15.875 10.391 1 98 106 HIS A C 1
ATOM 825 O O . HIS A 1 106 ? -9.203 15.477 10.68 1 98 106 HIS A O 1
ATOM 831 N N . HIS A 1 107 ? -7.23 15.016 10.016 1 96.44 107 HIS A N 1
ATOM 832 C CA . HIS A 1 107 ? -7.57 13.641 9.672 1 96.44 107 HIS A CA 1
ATOM 833 C C . HIS A 1 107 ? -7.859 12.812 10.922 1 96.44 107 HIS A C 1
ATOM 835 O O . HIS A 1 107 ? -8.43 11.727 10.828 1 96.44 107 HIS A O 1
ATOM 841 N N . HIS A 1 108 ? -7.574 13.367 12.086 1 93.75 108 HIS A N 1
ATOM 842 C CA . HIS A 1 108 ? -7.898 12.672 13.328 1 93.75 108 HIS A CA 1
ATOM 843 C C . HIS A 1 108 ? -9.188 13.219 13.945 1 93.75 108 HIS A C 1
ATOM 845 O O . HIS A 1 108 ? -9.711 12.648 14.898 1 93.75 108 HIS A O 1
ATOM 851 N N . THR A 1 109 ? -9.641 14.297 13.477 1 93.75 109 THR A N 1
ATOM 852 C CA . THR A 1 109 ? -10.828 14.945 14.016 1 93.75 109 THR A CA 1
ATOM 853 C C . THR A 1 109 ? -12.055 14.602 13.18 1 93.75 109 THR A C 1
ATOM 855 O O . THR A 1 109 ? -12.438 15.367 12.281 1 93.75 109 THR A O 1
ATOM 858 N N . TYR A 1 110 ? -12.797 13.641 13.523 1 91.44 110 TYR A N 1
ATOM 859 C CA . TYR A 1 110 ? -13.852 13.07 12.695 1 91.44 110 TYR A CA 1
ATOM 860 C C . TYR A 1 110 ? -15.039 14.016 12.594 1 91.44 110 TYR A C 1
ATOM 862 O O . TYR A 1 110 ? -15.781 13.992 11.609 1 91.44 110 TYR A O 1
ATOM 870 N N . ALA A 1 111 ? -15.188 14.883 13.562 1 92.12 111 ALA A N 1
ATOM 871 C CA . ALA A 1 111 ? -16.266 15.859 13.57 1 92.12 111 ALA A CA 1
ATOM 872 C C . ALA A 1 111 ? -16.062 16.906 12.484 1 92.12 111 ALA A C 1
ATOM 874 O O . ALA A 1 111 ? -17.016 17.609 12.102 1 92.12 111 ALA A O 1
ATOM 875 N N . SER A 1 112 ? -14.867 16.922 11.977 1 92.69 112 SER A N 1
ATOM 876 C CA . SER A 1 112 ? -14.531 17.969 11.016 1 92.69 112 SER A CA 1
ATOM 877 C C . SER A 1 112 ? -14.555 17.453 9.586 1 92.69 112 SER A C 1
ATOM 879 O O . SER A 1 112 ? -14.195 18.156 8.648 1 92.69 112 SER A O 1
ATOM 881 N N . ILE A 1 113 ? -14.945 16.266 9.383 1 95.25 113 ILE A N 1
ATOM 882 C CA . ILE A 1 113 ? -14.93 15.695 8.047 1 95.25 113 ILE A CA 1
ATOM 883 C C . ILE A 1 113 ? -15.789 16.547 7.105 1 95.25 113 ILE A C 1
ATOM 885 O O . ILE A 1 113 ? -16.984 16.703 7.32 1 95.25 113 ILE A O 1
ATOM 889 N N . ASP A 1 114 ? -15.094 17.109 6.195 1 95.25 114 ASP A N 1
ATOM 890 C CA . ASP A 1 114 ? -15.727 18.047 5.27 1 95.25 114 ASP A CA 1
ATOM 891 C C . ASP A 1 114 ? -15.453 17.641 3.818 1 95.25 114 ASP A C 1
ATOM 893 O O . ASP A 1 114 ? -14.734 18.344 3.104 1 95.25 114 ASP A O 1
ATOM 897 N N . GLY A 1 115 ? -16.203 16.594 3.312 1 97.19 115 GLY A N 1
ATOM 898 C CA . GLY A 1 115 ? -16.078 16.188 1.924 1 97.19 115 GLY A CA 1
ATOM 899 C C . GLY A 1 115 ? -15.633 14.742 1.767 1 97.19 115 GLY A C 1
ATOM 900 O O . GLY A 1 115 ? -15.219 14.102 2.738 1 97.19 115 GLY A O 1
ATOM 901 N N . PRO A 1 116 ? -15.719 14.273 0.553 1 98.44 116 PRO A N 1
ATOM 902 C CA . PRO A 1 116 ? -15.43 12.852 0.334 1 98.44 116 PRO A CA 1
ATOM 903 C C . PRO A 1 116 ? -13.961 12.5 0.548 1 98.44 116 PRO A C 1
ATOM 905 O O . PRO A 1 116 ? -13.648 11.398 0.993 1 98.44 116 PRO A O 1
ATOM 908 N N . ASP A 1 117 ? -13.078 13.484 0.2 1 98.69 117 ASP A N 1
ATOM 909 C CA . ASP A 1 117 ? -11.656 13.227 0.405 1 98.69 117 ASP A CA 1
ATOM 910 C C . ASP A 1 117 ? -11.336 13.07 1.889 1 98.69 117 ASP A C 1
ATOM 912 O O . ASP A 1 117 ? -10.633 12.133 2.281 1 98.69 117 ASP A O 1
ATOM 916 N N . ALA A 1 118 ? -11.898 13.898 2.719 1 98.62 118 ALA A N 1
ATOM 917 C CA . ALA A 1 118 ? -11.703 13.789 4.16 1 98.62 118 ALA A CA 1
ATOM 918 C C . ALA A 1 118 ? -12.312 12.508 4.703 1 98.62 118 ALA A C 1
ATOM 920 O O . ALA A 1 118 ? -11.719 11.836 5.555 1 98.62 118 ALA A O 1
ATOM 921 N N . GLN A 1 119 ? -13.492 12.203 4.246 1 98.62 119 GLN A N 1
ATOM 922 C CA . GLN A 1 119 ? -14.18 10.984 4.668 1 98.62 119 GLN A CA 1
ATOM 923 C C . GLN A 1 119 ? -13.375 9.742 4.312 1 98.62 119 GLN A C 1
ATOM 925 O O . GLN A 1 119 ? -13.148 8.875 5.164 1 98.62 119 GLN A O 1
ATOM 930 N N . ILE A 1 120 ? -12.883 9.68 3.1 1 98.81 120 ILE A N 1
ATOM 931 C CA . ILE A 1 120 ? -12.164 8.508 2.609 1 98.81 120 ILE A CA 1
ATOM 932 C C . ILE A 1 120 ? -10.805 8.406 3.299 1 98.81 120 ILE A C 1
ATOM 934 O O . ILE A 1 120 ? -10.352 7.305 3.621 1 98.81 120 ILE A O 1
ATOM 938 N N . LEU A 1 121 ? -10.148 9.547 3.529 1 98.81 121 LEU A N 1
ATOM 939 C CA . LEU A 1 121 ? -8.875 9.523 4.238 1 98.81 121 LEU A CA 1
ATOM 940 C C . LEU A 1 121 ? -9.039 8.93 5.633 1 98.81 121 LEU A C 1
ATOM 942 O O . LEU A 1 121 ? -8.242 8.094 6.059 1 98.81 121 LEU A O 1
ATOM 946 N N . ALA A 1 122 ? -10.07 9.367 6.34 1 97.94 122 ALA A N 1
ATOM 947 C CA . ALA A 1 122 ? -10.344 8.844 7.68 1 97.94 122 ALA A CA 1
ATOM 948 C C . ALA A 1 122 ? -10.625 7.348 7.641 1 97.94 122 ALA A C 1
ATOM 950 O O . ALA A 1 122 ? -10.109 6.594 8.469 1 97.94 122 ALA A O 1
ATOM 951 N N . GLU A 1 123 ? -11.422 6.922 6.684 1 98.12 123 GLU A N 1
ATOM 952 C CA . GLU A 1 123 ? -11.75 5.504 6.555 1 98.12 123 GLU A CA 1
ATOM 953 C C . GLU A 1 123 ? -10.508 4.68 6.219 1 98.12 123 GLU A C 1
ATOM 955 O O . GLU A 1 123 ? -10.297 3.607 6.789 1 98.12 123 GLU A O 1
ATOM 960 N N . ALA A 1 124 ? -9.703 5.172 5.281 1 98.5 124 ALA A N 1
ATOM 961 C CA . ALA A 1 124 ? -8.5 4.461 4.863 1 98.5 124 ALA A CA 1
ATOM 962 C C . ALA A 1 124 ? -7.539 4.277 6.039 1 98.5 124 ALA A C 1
ATOM 964 O O . ALA A 1 124 ? -6.992 3.189 6.234 1 98.5 124 ALA A O 1
ATOM 965 N N . ASP A 1 125 ? -7.348 5.336 6.793 1 97.62 125 ASP A N 1
ATOM 966 C CA . ASP A 1 125 ? -6.492 5.258 7.973 1 97.62 125 ASP A CA 1
ATOM 967 C C . ASP A 1 125 ? -7.027 4.238 8.977 1 97.62 125 ASP A C 1
ATOM 969 O O . ASP A 1 125 ? -6.262 3.469 9.555 1 97.62 125 ASP A O 1
ATOM 973 N N . MET A 1 126 ? -8.281 4.156 9.094 1 95.38 126 MET A N 1
ATOM 974 C CA . MET A 1 126 ? -8.898 3.273 10.078 1 95.38 126 MET A CA 1
ATOM 975 C C . MET A 1 126 ? -8.953 1.839 9.57 1 95.38 126 MET A C 1
ATOM 977 O O . MET A 1 126 ? -9.172 0.906 10.344 1 95.38 126 MET A O 1
ATOM 981 N N . LEU A 1 127 ? -8.812 1.648 8.32 1 96.56 127 LEU A N 1
ATOM 982 C CA . LEU A 1 127 ? -8.672 0.294 7.793 1 96.56 127 LEU A CA 1
ATOM 983 C C . LEU A 1 127 ? -7.316 -0.298 8.164 1 96.56 127 LEU A C 1
ATOM 985 O O . LEU A 1 127 ? -7.16 -1.52 8.219 1 96.56 127 LEU A O 1
ATOM 989 N N . VAL A 1 128 ? -6.348 0.548 8.406 1 97.25 128 VAL A N 1
ATOM 990 C CA . VAL A 1 128 ? -4.98 0.101 8.648 1 97.25 128 VAL A CA 1
ATOM 991 C C . VAL A 1 128 ? -4.734 -0.025 10.148 1 97.25 128 VAL A C 1
ATOM 993 O O . VAL A 1 128 ? -4.145 -1.005 10.609 1 97.25 128 VAL A O 1
ATOM 996 N N . ASN A 1 129 ? -5.254 0.826 10.977 1 94.88 129 ASN A N 1
ATOM 997 C CA . ASN A 1 129 ? -4.891 1 12.383 1 94.88 129 ASN A CA 1
ATOM 998 C C . ASN A 1 129 ? -5.258 -0.227 13.211 1 94.88 129 ASN A C 1
ATOM 1000 O O . ASN A 1 129 ? -4.457 -0.697 14.023 1 94.88 129 ASN A O 1
ATOM 1004 N N . PRO A 1 130 ? -6.438 -0.769 13.008 1 92.88 130 PRO A N 1
ATOM 1005 C CA . PRO A 1 130 ? -6.77 -1.939 13.828 1 92.88 130 PRO A CA 1
ATOM 1006 C C . PRO A 1 130 ? -5.789 -3.094 13.625 1 92.88 130 PRO A C 1
ATOM 1008 O O . PRO A 1 130 ? -5.449 -3.797 14.578 1 92.88 130 PRO A O 1
ATOM 1011 N N . TYR A 1 131 ? -5.355 -3.309 12.43 1 93 131 TYR A N 1
ATOM 1012 C CA . TYR A 1 131 ? -4.383 -4.352 12.117 1 93 131 TYR A CA 1
ATOM 1013 C C . TYR A 1 131 ? -3.051 -4.078 12.805 1 93 131 TYR A C 1
ATOM 1015 O O . TYR A 1 131 ? -2.43 -4.996 13.352 1 93 131 TYR A O 1
ATOM 1023 N N . GLU A 1 132 ? -2.637 -2.859 12.805 1 94.69 132 GLU A N 1
ATOM 1024 C CA . GLU A 1 132 ? -1.351 -2.482 13.383 1 94.69 132 GLU A CA 1
ATOM 1025 C C . GLU A 1 132 ? -1.408 -2.498 14.906 1 94.69 132 GLU A C 1
ATOM 1027 O O . GLU A 1 132 ? -0.437 -2.875 15.562 1 94.69 132 GLU A O 1
ATOM 1032 N N . ASP A 1 133 ? -2.559 -2.129 15.453 1 90.69 133 ASP A N 1
ATOM 1033 C CA . ASP A 1 133 ? -2.689 -1.964 16.906 1 90.69 133 ASP A CA 1
ATOM 1034 C C . ASP A 1 133 ? -3.168 -3.254 17.562 1 90.69 133 ASP A C 1
ATOM 1036 O O . ASP A 1 133 ? -3.07 -3.408 18.781 1 90.69 133 ASP A O 1
ATOM 1040 N N . GLY A 1 134 ? -3.65 -4.148 16.781 1 89.12 134 GLY A N 1
ATOM 1041 C CA . GLY A 1 134 ? -4.148 -5.398 17.328 1 89.12 134 GLY A CA 1
ATOM 1042 C C . GLY A 1 134 ? -5.43 -5.238 18.125 1 89.12 134 GLY A C 1
ATOM 1043 O O . GLY A 1 134 ? -5.566 -5.809 19.219 1 89.12 134 GLY A O 1
ATOM 1044 N N . THR A 1 135 ? -6.293 -4.438 17.625 1 82.69 135 THR A N 1
ATOM 1045 C CA . THR A 1 135 ? -7.539 -4.199 18.344 1 82.69 135 THR A CA 1
ATOM 1046 C C . THR A 1 135 ? -8.477 -5.395 18.203 1 82.69 135 THR A C 1
ATOM 1048 O O . THR A 1 135 ? -8.289 -6.242 17.328 1 82.69 135 THR A O 1
ATOM 1051 N N . ASP A 1 136 ? -9.438 -5.422 19.125 1 81.62 136 ASP A N 1
ATOM 1052 C CA . ASP A 1 136 ? -10.383 -6.535 19.109 1 81.62 136 ASP A CA 1
ATOM 1053 C C . ASP A 1 136 ? -11.609 -6.207 18.266 1 81.62 136 ASP A C 1
ATOM 1055 O O . ASP A 1 136 ? -11.805 -5.059 17.859 1 81.62 136 ASP A O 1
ATOM 1059 N N . ARG A 1 137 ? -12.359 -7.223 18.109 1 81.06 137 ARG A N 1
ATOM 1060 C CA . ARG A 1 137 ? -13.508 -7.18 17.219 1 81.06 137 ARG A CA 1
ATOM 1061 C C . ARG A 1 137 ? -14.547 -6.176 17.703 1 81.06 137 ARG A C 1
ATOM 1063 O O . ARG A 1 137 ? -15.195 -5.5 16.891 1 81.06 137 ARG A O 1
ATOM 1070 N N . GLN A 1 138 ? -14.742 -6.074 19 1 81.19 138 GLN A N 1
ATOM 1071 C CA . GLN A 1 138 ? -15.75 -5.156 19.531 1 81.19 138 GLN A CA 1
ATOM 1072 C C . GLN A 1 138 ? -15.391 -3.707 19.219 1 81.19 138 GLN A C 1
ATOM 1074 O O . GLN A 1 138 ? -16.25 -2.926 18.812 1 81.19 138 GLN A O 1
ATOM 1079 N N . GLN A 1 139 ? -14.203 -3.336 19.359 1 81.25 139 GLN A N 1
ATOM 1080 C CA . GLN A 1 139 ? -13.734 -1.991 19.031 1 81.25 139 GLN A CA 1
ATOM 1081 C C . GLN A 1 139 ? -13.859 -1.719 17.531 1 81.25 139 GLN A C 1
ATOM 1083 O O . GLN A 1 139 ? -14.195 -0.605 17.125 1 81.25 139 GLN A O 1
ATOM 1088 N N . ASP A 1 140 ? -13.695 -2.725 16.797 1 82.38 140 ASP A N 1
ATOM 1089 C CA . ASP A 1 140 ? -13.773 -2.604 15.336 1 82.38 140 ASP A CA 1
ATOM 1090 C C . ASP A 1 140 ? -15.203 -2.332 14.883 1 82.38 140 ASP A C 1
ATOM 1092 O O . ASP A 1 140 ? -15.43 -1.525 13.977 1 82.38 140 ASP A O 1
ATOM 1096 N N . GLU A 1 141 ? -16.078 -2.908 15.516 1 85.56 141 GLU A N 1
ATOM 1097 C CA . GLU A 1 141 ? -17.469 -2.736 15.141 1 85.56 141 GLU A CA 1
ATOM 1098 C C . GLU A 1 141 ? -17.969 -1.34 15.5 1 85.56 141 GLU A C 1
ATOM 1100 O O . GLU A 1 141 ? -18.734 -0.733 14.742 1 85.56 141 GLU A O 1
ATOM 1105 N N . ALA A 1 142 ? -17.672 -0.862 16.672 1 86.06 142 ALA A N 1
ATOM 1106 C CA . ALA A 1 142 ? -18.062 0.485 17.078 1 86.06 142 ALA A CA 1
ATOM 1107 C C . ALA A 1 142 ? -17.516 1.529 16.109 1 86.06 142 ALA A C 1
ATOM 1109 O O . ALA A 1 142 ? -18.234 2.465 15.734 1 86.06 142 ALA A O 1
ATOM 1110 N N . LEU A 1 143 ? -16.375 1.41 15.742 1 82.94 143 LEU A N 1
ATOM 1111 C CA . LEU A 1 143 ? -15.75 2.311 14.789 1 82.94 143 LEU A CA 1
ATOM 1112 C C . LEU A 1 143 ? -16.438 2.23 13.43 1 82.94 143 LEU A C 1
ATOM 1114 O O . LEU A 1 143 ? -16.625 3.252 12.766 1 82.94 143 LEU A O 1
ATOM 1118 N N . TYR A 1 144 ? -16.672 1.009 13 1 87.94 144 TYR A N 1
ATOM 1119 C CA . TYR A 1 144 ? -17.375 0.764 11.742 1 87.94 144 TYR A CA 1
ATOM 1120 C C . TYR A 1 144 ? -18.672 1.551 11.68 1 87.94 144 TYR A C 1
ATOM 1122 O O . TYR A 1 144 ? -18.938 2.246 10.695 1 87.94 144 TYR A O 1
ATOM 1130 N N . GLN A 1 145 ? -19.438 1.583 12.734 1 90.19 145 GLN A N 1
ATOM 1131 C CA . GLN A 1 145 ? -20.75 2.221 12.758 1 90.19 145 GLN A CA 1
ATOM 1132 C C . GLN A 1 145 ? -20.625 3.74 12.805 1 90.19 145 GLN A C 1
ATOM 1134 O O . GLN A 1 145 ? -21.453 4.457 12.234 1 90.19 145 GLN A O 1
ATOM 1139 N N . ARG A 1 146 ? -19.641 4.207 13.328 1 90.31 146 ARG A N 1
ATOM 1140 C CA . ARG A 1 146 ? -19.516 5.641 13.586 1 90.31 146 ARG A CA 1
ATOM 1141 C C . ARG A 1 146 ? -18.812 6.34 12.43 1 90.31 146 ARG A C 1
ATOM 1143 O O . ARG A 1 146 ? -19.188 7.453 12.055 1 90.31 146 ARG A O 1
ATOM 1150 N N . LEU A 1 147 ? -17.875 5.727 11.852 1 93.69 147 LEU A N 1
ATOM 1151 C CA . LEU A 1 147 ? -16.938 6.449 11 1 93.69 147 LEU A CA 1
ATOM 1152 C C . LEU A 1 147 ? -17.219 6.168 9.531 1 93.69 147 LEU A C 1
ATOM 1154 O O . LEU A 1 147 ? -17.156 7.074 8.695 1 93.69 147 LEU A O 1
ATOM 1158 N N . TYR A 1 148 ? -17.5 4.934 9.188 1 96.19 148 TYR A N 1
ATOM 1159 C CA . TYR A 1 148 ? -17.531 4.547 7.781 1 96.19 148 TYR A CA 1
ATOM 1160 C C . TYR A 1 148 ? -18.828 5 7.125 1 96.19 148 TYR A C 1
ATOM 1162 O O . TYR A 1 148 ? -19.922 4.691 7.609 1 96.19 148 TYR A O 1
ATOM 1170 N N . LYS A 1 149 ? -18.766 5.645 6.059 1 96.94 149 LYS A N 1
ATOM 1171 C CA . LYS A 1 149 ? -19.922 6.148 5.336 1 96.94 149 LYS A CA 1
ATOM 1172 C C . LYS A 1 149 ? -19.906 5.691 3.881 1 96.94 149 LYS A C 1
ATOM 1174 O O . LYS A 1 149 ? -20.969 5.531 3.266 1 96.94 149 LYS A O 1
ATOM 1179 N N . THR A 1 150 ? -18.734 5.52 3.287 1 97.62 150 THR A N 1
ATOM 1180 C CA . THR A 1 150 ? -18.641 5.082 1.897 1 97.62 150 THR A CA 1
ATOM 1181 C C . THR A 1 150 ? -18.984 3.598 1.778 1 97.62 150 THR A C 1
ATOM 1183 O O . THR A 1 150 ? -18.625 2.803 2.648 1 97.62 150 THR A O 1
ATOM 1186 N N . GLU A 1 151 ? -19.641 3.217 0.744 1 97.31 151 GLU A N 1
ATOM 1187 C CA . GLU A 1 151 ? -19.953 1.81 0.512 1 97.31 151 GLU A CA 1
ATOM 1188 C C . GLU A 1 151 ? -18.672 0.985 0.356 1 97.31 151 GLU A C 1
ATOM 1190 O O . GLU A 1 151 ? -18.594 -0.137 0.86 1 97.31 151 GLU A O 1
ATOM 1195 N N . THR A 1 152 ? -17.75 1.578 -0.315 1 97.56 152 THR A N 1
ATOM 1196 C CA . THR A 1 152 ? -16.5 0.883 -0.569 1 97.56 152 THR A CA 1
ATOM 1197 C C . THR A 1 152 ? -15.711 0.694 0.725 1 97.56 152 THR A C 1
ATOM 1199 O O . THR A 1 152 ? -15.148 -0.379 0.97 1 97.56 152 THR A O 1
ATOM 1202 N N . GLY A 1 153 ? -15.594 1.767 1.52 1 97.56 153 GLY A N 1
ATOM 1203 C CA . GLY A 1 153 ? -14.938 1.647 2.812 1 97.56 153 GLY A CA 1
ATOM 1204 C C . GLY A 1 153 ? -15.57 0.599 3.707 1 97.56 153 GLY A C 1
ATOM 1205 O O . GLY A 1 153 ? -14.867 -0.187 4.348 1 97.56 153 GLY A O 1
ATOM 1206 N N . LYS A 1 154 ? -16.844 0.559 3.689 1 96.31 154 LYS A N 1
ATOM 1207 C CA . LYS A 1 154 ? -17.578 -0.434 4.469 1 96.31 154 LYS A CA 1
ATOM 1208 C C . LYS A 1 154 ? -17.266 -1.849 3.984 1 96.31 154 LYS A C 1
ATOM 1210 O O . LYS A 1 154 ? -17.031 -2.75 4.789 1 96.31 154 LYS A O 1
ATOM 1215 N N . LYS A 1 155 ? -17.281 -2.023 2.727 1 95.69 155 LYS A N 1
ATOM 1216 C CA . LYS A 1 155 ? -16.984 -3.33 2.146 1 95.69 155 LYS A CA 1
ATOM 1217 C C . LYS A 1 155 ? -15.586 -3.801 2.539 1 95.69 155 LYS A C 1
ATOM 1219 O O . LYS A 1 155 ? -15.406 -4.957 2.93 1 95.69 155 LYS A O 1
ATOM 1224 N N . LEU A 1 156 ? -14.625 -2.92 2.441 1 96.94 156 LEU A N 1
ATOM 1225 C CA . LEU A 1 156 ? -13.25 -3.262 2.783 1 96.94 156 LEU A CA 1
ATOM 1226 C C . LEU A 1 156 ? -13.133 -3.623 4.262 1 96.94 156 LEU A C 1
ATOM 1228 O O . LEU A 1 156 ? -12.445 -4.586 4.617 1 96.94 156 LEU A O 1
ATOM 1232 N N . PHE A 1 157 ? -13.805 -2.869 5.082 1 95.5 157 PHE A N 1
ATOM 1233 C CA . PHE A 1 157 ? -13.766 -3.164 6.508 1 95.5 157 PHE A CA 1
ATOM 1234 C C . PHE A 1 157 ? -14.336 -4.551 6.789 1 95.5 157 PHE A C 1
ATOM 1236 O O . PHE A 1 157 ? -13.781 -5.309 7.582 1 95.5 157 PHE A O 1
ATOM 1243 N N . ARG A 1 158 ? -15.414 -4.832 6.145 1 93.25 158 ARG A N 1
ATOM 1244 C CA . ARG A 1 158 ? -16.031 -6.141 6.332 1 93.25 158 ARG A CA 1
ATOM 1245 C C . ARG A 1 158 ? -15.102 -7.258 5.863 1 93.25 158 ARG A C 1
ATOM 1247 O O . ARG A 1 158 ? -14.938 -8.266 6.555 1 93.25 158 ARG A O 1
ATOM 1254 N N . GLU A 1 159 ? -14.523 -7.07 4.699 1 92.25 159 GLU A N 1
ATOM 1255 C CA . GLU A 1 159 ? -13.617 -8.078 4.156 1 92.25 159 GLU A CA 1
ATOM 1256 C C . GLU A 1 159 ? -12.422 -8.297 5.074 1 92.25 159 GLU A C 1
ATOM 1258 O O . GLU A 1 159 ? -11.938 -9.422 5.219 1 92.25 159 GLU A O 1
ATOM 1263 N N . LEU A 1 160 ? -11.953 -7.242 5.672 1 94.19 160 LEU A N 1
ATOM 1264 C CA . LEU A 1 160 ? -10.758 -7.312 6.5 1 94.19 160 LEU A CA 1
ATOM 1265 C C . LEU A 1 160 ? -11.078 -7.902 7.867 1 94.19 160 LEU A C 1
ATOM 1267 O O . LEU A 1 160 ? -10.352 -8.773 8.359 1 94.19 160 LEU A O 1
ATOM 1271 N N . TYR A 1 161 ? -12.211 -7.438 8.469 1 92.44 161 TYR A N 1
ATOM 1272 C CA . TYR A 1 161 ? -12.281 -7.621 9.914 1 92.44 161 TYR A CA 1
ATOM 1273 C C . TYR A 1 161 ? -13.555 -8.359 10.312 1 92.44 161 TYR A C 1
ATOM 1275 O O . TYR A 1 161 ? -13.664 -8.859 11.438 1 92.44 161 TYR A O 1
ATOM 1283 N N . LEU A 1 162 ? -14.516 -8.383 9.484 1 88.69 162 LEU A N 1
ATOM 1284 C CA . LEU A 1 162 ? -15.781 -8.969 9.898 1 88.69 162 LEU A CA 1
ATOM 1285 C C . LEU A 1 162 ? -16.016 -10.305 9.211 1 88.69 162 LEU A C 1
ATOM 1287 O O . LEU A 1 162 ? -16.938 -11.039 9.555 1 88.69 162 LEU A O 1
ATOM 1291 N N . THR A 1 163 ? -15.234 -10.602 8.219 1 85.81 163 THR A N 1
ATOM 1292 C CA . THR A 1 163 ? -15.281 -11.898 7.555 1 85.81 163 THR A CA 1
ATOM 1293 C C . THR A 1 163 ? -14.344 -12.891 8.234 1 85.81 163 THR A C 1
ATOM 1295 O O . THR A 1 163 ? -13.234 -12.531 8.625 1 85.81 163 THR A O 1
ATOM 1298 N N . ASP A 1 1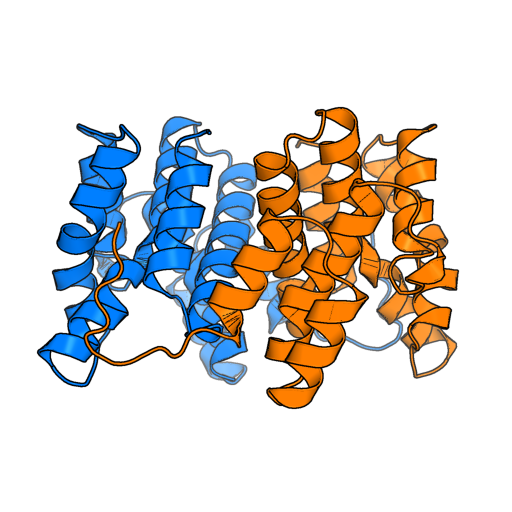64 ? -14.852 -14.055 8.523 1 78.56 164 ASP A N 1
ATOM 1299 C CA . ASP A 1 164 ? -14.008 -15.117 9.047 1 78.56 164 ASP A CA 1
ATOM 1300 C C . ASP A 1 164 ? -13.367 -15.922 7.918 1 78.56 164 ASP A C 1
ATOM 1302 O O . ASP A 1 164 ? -14.055 -16.312 6.973 1 78.56 164 ASP A O 1
ATOM 1306 N N . TRP A 1 165 ? -12.109 -15.867 7.988 1 70.5 165 TRP A N 1
ATOM 1307 C CA . TRP A 1 165 ? -11.453 -16.75 7.027 1 70.5 165 TRP A CA 1
ATOM 1308 C C . TRP A 1 165 ? -11.391 -18.188 7.559 1 70.5 165 TRP A C 1
ATOM 1310 O O . TRP A 1 165 ? -11.156 -18.391 8.75 1 70.5 165 TRP A O 1
ATOM 1320 N N . ALA A 1 166 ? -11.977 -19.078 6.828 1 67.25 166 ALA A N 1
ATOM 1321 C CA . ALA A 1 166 ? -11.828 -20.5 7.121 1 67.25 166 ALA A CA 1
ATOM 1322 C C . ALA A 1 166 ? -11.281 -21.25 5.914 1 67.25 166 ALA A C 1
ATOM 1324 O O . ALA A 1 166 ? -11.57 -20.906 4.77 1 67.25 166 ALA A O 1
ATOM 1325 N N . PRO A 1 167 ? -10.336 -22.172 6.359 1 60.75 167 PRO A N 1
ATOM 1326 C CA . PRO A 1 167 ? -9.883 -23.016 5.25 1 60.75 167 PRO A CA 1
ATOM 1327 C C . PRO A 1 167 ? -11.039 -23.625 4.461 1 60.75 167 PRO A C 1
ATOM 1329 O O . PRO A 1 167 ? -12.016 -24.078 5.055 1 60.75 167 PRO A O 1
ATOM 1332 N N . GLY A 1 168 ? -11.055 -23.328 3.096 1 55.41 168 GLY A N 1
ATOM 1333 C CA . GLY A 1 168 ? -12.117 -23.891 2.273 1 55.41 168 GLY A CA 1
ATOM 1334 C C . GLY A 1 168 ? -13.172 -22.875 1.885 1 55.41 168 GLY A C 1
ATOM 1335 O O . GLY A 1 168 ? -14.086 -23.188 1.121 1 55.41 168 GLY A O 1
ATOM 1336 N N . LYS A 1 169 ? -13.172 -21.828 2.635 1 57.75 169 LYS A N 1
ATOM 1337 C CA . LYS A 1 169 ? -14.148 -20.828 2.227 1 57.75 169 LYS A CA 1
ATOM 1338 C C . LYS A 1 169 ? -13.93 -20.391 0.78 1 57.75 169 LYS A C 1
ATOM 1340 O O . LYS A 1 169 ? -12.805 -20.078 0.388 1 57.75 169 LYS A O 1
ATOM 1345 N N . GLN A 1 170 ? -14.844 -20.844 -0.127 1 50.84 170 GLN A N 1
ATOM 1346 C CA . GLN A 1 170 ? -14.766 -20.531 -1.547 1 50.84 170 GLN A CA 1
ATOM 1347 C C . GLN A 1 170 ? -14.961 -19.031 -1.78 1 50.84 170 GLN A C 1
ATOM 1349 O O . GLN A 1 170 ? -15.844 -18.406 -1.176 1 50.84 170 GLN A O 1
ATOM 1354 N N . VAL A 1 171 ? -13.883 -18.344 -2.221 1 52.62 171 VAL A N 1
ATOM 1355 C CA . VAL A 1 171 ? -14.047 -16.953 -2.629 1 52.62 171 VAL A CA 1
ATOM 1356 C C . VAL A 1 171 ? -14.82 -16.891 -3.943 1 52.62 171 VAL A C 1
ATOM 1358 O O . VAL A 1 171 ? -14.445 -17.547 -4.926 1 52.62 171 VAL A O 1
ATOM 1361 N N . SER A 1 172 ? -16.078 -16.5 -3.92 1 49.66 172 SER A N 1
ATOM 1362 C CA . SER A 1 172 ? -16.812 -16.312 -5.168 1 49.66 172 SER A CA 1
ATOM 1363 C C . SER A 1 172 ? -16.219 -15.164 -5.984 1 49.66 172 SER A C 1
ATOM 1365 O O . SER A 1 172 ? -16.062 -14.047 -5.484 1 49.66 172 SER A O 1
ATOM 1367 N N . LEU A 1 173 ? -15.414 -15.508 -6.961 1 48.28 173 LEU A N 1
ATOM 1368 C CA . LEU A 1 173 ? -14.852 -14.5 -7.852 1 48.28 173 LEU A CA 1
ATOM 1369 C C . LEU A 1 173 ? -15.93 -13.914 -8.758 1 48.28 173 LEU A C 1
ATOM 1371 O O . LEU A 1 173 ? -16.828 -14.633 -9.211 1 48.28 173 LEU A O 1
ATOM 1375 N N . MET B 1 1 ? -13.977 0.247 -14.5 1 76.88 1 MET B N 1
ATOM 1376 C CA . MET B 1 1 ? -12.836 -0.017 -13.625 1 76.88 1 MET B CA 1
ATOM 1377 C C . MET B 1 1 ? -11.625 -0.473 -14.43 1 76.88 1 MET B C 1
ATOM 1379 O O . MET B 1 1 ? -11.75 -1.318 -15.32 1 76.88 1 MET B O 1
ATOM 1383 N N . GLU B 1 2 ? -10.555 0.047 -14.109 1 91.88 2 GLU B N 1
ATOM 1384 C CA . GLU B 1 2 ? -9.328 -0.306 -14.82 1 91.88 2 GLU B CA 1
ATOM 1385 C C . GLU B 1 2 ? -8.812 -1.678 -14.391 1 91.88 2 GLU B C 1
ATOM 1387 O O . GLU B 1 2 ? -9.07 -2.115 -13.266 1 91.88 2 GLU B O 1
ATOM 1392 N N . PRO B 1 3 ? -8.203 -2.41 -15.305 1 96.44 3 PRO B N 1
ATOM 1393 C CA . PRO B 1 3 ? -7.789 -3.791 -15.047 1 96.44 3 PRO B CA 1
ATOM 1394 C C . PRO B 1 3 ? -7.012 -3.939 -13.742 1 96.44 3 PRO B C 1
ATOM 1396 O O . PRO B 1 3 ? -7.273 -4.859 -12.969 1 96.44 3 PRO B O 1
ATOM 1399 N N . LEU B 1 4 ? -6.121 -3.049 -13.445 1 97.31 4 LEU B N 1
ATOM 1400 C CA . LEU B 1 4 ? -5.328 -3.178 -12.227 1 97.31 4 LEU B CA 1
ATOM 1401 C C . LEU B 1 4 ? -6.207 -3.039 -10.984 1 97.31 4 LEU B C 1
ATOM 1403 O O . LEU B 1 4 ? -5.988 -3.727 -9.984 1 97.31 4 LEU B O 1
ATOM 1407 N N . GLU B 1 5 ? -7.172 -2.145 -11.031 1 95.88 5 GLU B N 1
ATOM 1408 C CA . GLU B 1 5 ? -8.109 -1.999 -9.93 1 95.88 5 GLU B CA 1
ATOM 1409 C C . GLU B 1 5 ? -8.938 -3.27 -9.734 1 95.88 5 GLU B C 1
ATOM 1411 O O . GLU B 1 5 ? -9.203 -3.674 -8.602 1 95.88 5 GLU B O 1
ATOM 1416 N N . GLN B 1 6 ? -9.289 -3.857 -10.797 1 96.5 6 GLN B N 1
ATOM 1417 C CA . GLN B 1 6 ? -10.023 -5.113 -10.719 1 96.5 6 GLN B CA 1
ATOM 1418 C C . GLN B 1 6 ? -9.188 -6.207 -10.062 1 96.5 6 GLN B C 1
ATOM 1420 O O . GLN B 1 6 ? -9.711 -7.004 -9.273 1 96.5 6 GLN B O 1
ATOM 1425 N N . LEU B 1 7 ? -7.938 -6.219 -10.406 1 98.38 7 LEU B N 1
ATOM 1426 C CA . LEU B 1 7 ? -7.051 -7.219 -9.82 1 98.38 7 LEU B CA 1
ATOM 1427 C C . LEU B 1 7 ? -6.883 -6.98 -8.328 1 98.38 7 LEU B C 1
ATOM 1429 O O . LEU B 1 7 ? -6.852 -7.934 -7.543 1 98.38 7 LEU B O 1
ATOM 1433 N N . ALA B 1 8 ? -6.75 -5.715 -7.938 1 97.75 8 ALA B N 1
ATOM 1434 C CA . ALA B 1 8 ? -6.645 -5.387 -6.52 1 97.75 8 ALA B CA 1
ATOM 1435 C C . ALA B 1 8 ? -7.859 -5.895 -5.75 1 97.75 8 ALA B C 1
ATOM 1437 O O . ALA B 1 8 ? -7.719 -6.543 -4.711 1 97.75 8 ALA B O 1
ATOM 1438 N N . TRP B 1 9 ? -9 -5.691 -6.285 1 96.5 9 TRP B N 1
ATOM 1439 C CA . TRP B 1 9 ? -10.242 -6.094 -5.629 1 96.5 9 TRP B CA 1
ATOM 1440 C C . TRP B 1 9 ? -10.352 -7.613 -5.57 1 96.5 9 TRP B C 1
ATOM 1442 O O . TRP B 1 9 ? -10.789 -8.172 -4.562 1 96.5 9 TRP B O 1
ATOM 1452 N N . ALA B 1 10 ? -10 -8.242 -6.652 1 96.69 10 ALA B N 1
ATOM 1453 C CA . ALA B 1 10 ? -10.055 -9.703 -6.676 1 96.69 10 ALA B CA 1
ATOM 1454 C C . ALA B 1 10 ? -9.102 -10.305 -5.648 1 96.69 10 ALA B C 1
ATOM 1456 O O . ALA B 1 10 ? -9.438 -11.273 -4.965 1 96.69 10 ALA B O 1
ATOM 1457 N N . ALA B 1 11 ? -7.906 -9.75 -5.598 1 97.44 11 ALA B N 1
ATOM 1458 C CA . ALA B 1 11 ? -6.914 -10.242 -4.641 1 97.44 11 ALA B CA 1
ATOM 1459 C C . ALA B 1 11 ? -7.402 -10.047 -3.205 1 97.44 11 ALA B C 1
ATOM 1461 O O . ALA B 1 11 ? -7.266 -10.953 -2.373 1 97.44 11 ALA B O 1
ATOM 1462 N N . ILE B 1 12 ? -8.008 -8.875 -2.873 1 96.81 12 ILE B N 1
ATOM 1463 C CA . ILE B 1 12 ? -8.539 -8.586 -1.548 1 96.81 12 ILE B CA 1
ATOM 1464 C C . ILE B 1 12 ? -9.672 -9.555 -1.216 1 96.81 12 ILE B C 1
ATOM 1466 O O . ILE B 1 12 ? -9.734 -10.086 -0.106 1 96.81 12 ILE B O 1
ATOM 1470 N N . ALA B 1 13 ? -10.484 -9.82 -2.186 1 94.62 13 ALA B N 1
ATOM 1471 C CA . ALA B 1 13 ? -11.594 -10.742 -1.979 1 94.62 13 ALA B CA 1
ATOM 1472 C C . ALA B 1 13 ? -11.086 -12.156 -1.693 1 94.62 13 ALA B C 1
ATOM 1474 O O . ALA B 1 13 ? -11.625 -12.859 -0.836 1 94.62 13 ALA B O 1
ATOM 1475 N N . CYS B 1 14 ? -10.047 -12.555 -2.408 1 94.5 14 CYS B N 1
ATOM 1476 C CA . CYS B 1 14 ? -9.469 -13.883 -2.221 1 94.5 14 CYS B CA 1
ATOM 1477 C C . CYS B 1 14 ? -8.891 -14.023 -0.818 1 94.5 14 CYS B C 1
ATOM 1479 O O . CYS B 1 14 ? -8.883 -15.125 -0.255 1 94.5 14 CYS B O 1
ATOM 1481 N N . ASP B 1 15 ? -8.484 -12.906 -0.263 1 95.62 15 ASP B N 1
ATOM 1482 C CA . ASP B 1 15 ? -7.828 -12.93 1.039 1 95.62 15 ASP B CA 1
ATOM 1483 C C . ASP B 1 15 ? -8.773 -12.461 2.141 1 95.62 15 ASP B C 1
ATOM 1485 O O . ASP B 1 15 ? -8.336 -12.156 3.256 1 95.62 15 ASP B O 1
ATOM 1489 N N . ALA B 1 16 ? -10.078 -12.383 1.845 1 94.38 16 ALA B N 1
ATOM 1490 C CA . ALA B 1 16 ? -11.055 -11.906 2.818 1 94.38 16 ALA B CA 1
ATOM 1491 C C . ALA B 1 16 ? -10.93 -12.656 4.141 1 94.38 16 ALA B C 1
ATOM 1493 O O . ALA B 1 16 ? -10.805 -13.883 4.152 1 94.38 16 ALA B O 1
ATOM 1494 N N . GLY B 1 17 ? -10.914 -11.891 5.242 1 92.69 17 GLY B N 1
ATOM 1495 C CA . GLY B 1 17 ? -10.805 -12.461 6.574 1 92.69 17 GLY B CA 1
ATOM 1496 C C . GLY B 1 17 ? -9.367 -12.664 7.016 1 92.69 17 GLY B C 1
ATOM 1497 O O . GLY B 1 17 ? -9.117 -13.156 8.117 1 92.69 17 GLY B O 1
ATOM 1498 N N . ASP B 1 18 ? -8.422 -12.305 6.211 1 94.5 18 ASP B N 1
ATOM 1499 C CA . ASP B 1 18 ? -7 -12.414 6.516 1 94.5 18 ASP B CA 1
ATOM 1500 C C . ASP B 1 18 ? -6.293 -11.07 6.309 1 94.5 18 ASP B C 1
ATOM 1502 O O . ASP B 1 18 ? -5.574 -10.891 5.324 1 94.5 18 ASP B O 1
ATOM 1506 N N . PRO B 1 19 ? -6.453 -10.125 7.262 1 95 19 PRO B N 1
ATOM 1507 C CA . PRO B 1 19 ? -5.887 -8.781 7.109 1 95 19 PRO B CA 1
ATOM 1508 C C . PRO B 1 19 ? -4.383 -8.805 6.848 1 95 19 PRO B C 1
ATOM 1510 O O . PRO B 1 19 ? -3.863 -7.938 6.133 1 95 19 PRO B O 1
ATOM 1513 N N . ARG B 1 20 ? -3.684 -9.758 7.41 1 95.06 20 ARG B N 1
ATOM 1514 C CA . ARG B 1 20 ? -2.244 -9.859 7.195 1 95.06 20 ARG B CA 1
ATOM 1515 C C . ARG B 1 20 ? -1.918 -9.961 5.711 1 95.06 20 ARG B C 1
ATOM 1517 O O . ARG B 1 20 ? -1.03 -9.266 5.215 1 95.06 20 ARG B O 1
ATOM 1524 N N . ARG B 1 21 ? -2.654 -10.789 4.992 1 96.62 21 ARG B N 1
ATOM 1525 C CA . ARG B 1 21 ? -2.404 -11.016 3.57 1 96.62 21 ARG B CA 1
ATOM 1526 C C . ARG B 1 21 ? -2.818 -9.797 2.746 1 96.62 21 ARG B C 1
ATOM 1528 O O . ARG B 1 21 ? -2.154 -9.453 1.767 1 96.62 21 ARG B O 1
ATOM 1535 N N . ILE B 1 22 ? -3.928 -9.203 3.088 1 97.38 22 ILE B N 1
ATOM 1536 C CA . ILE B 1 22 ? -4.426 -8.047 2.352 1 97.38 22 ILE B CA 1
ATOM 1537 C C . ILE B 1 22 ? -3.457 -6.875 2.514 1 97.38 22 ILE B C 1
ATOM 1539 O O . ILE B 1 22 ? -3.084 -6.227 1.53 1 97.38 22 ILE B O 1
ATOM 1543 N N . HIS B 1 23 ? -3.037 -6.602 3.729 1 97.94 23 HIS B N 1
ATOM 1544 C CA . HIS B 1 23 ? -2.059 -5.543 3.955 1 97.94 23 HIS B CA 1
ATOM 1545 C C . HIS B 1 23 ? -0.737 -5.859 3.262 1 97.94 23 HIS B C 1
ATOM 1547 O O . HIS B 1 23 ? -0.091 -4.965 2.711 1 97.94 23 HIS B O 1
ATOM 1553 N N . HIS B 1 24 ? -0.347 -7.125 3.252 1 98.38 24 HIS B N 1
ATOM 1554 C CA . HIS B 1 24 ? 0.897 -7.543 2.617 1 98.38 24 HIS B CA 1
ATOM 1555 C C . HIS B 1 24 ? 0.883 -7.242 1.122 1 98.38 24 HIS B C 1
ATOM 1557 O O . HIS B 1 24 ? 1.81 -6.617 0.602 1 98.38 24 HIS B O 1
ATOM 1563 N N . LEU B 1 25 ? -0.151 -7.684 0.441 1 98.44 25 LEU B N 1
ATOM 1564 C CA . LEU B 1 25 ? -0.161 -7.523 -1.009 1 98.44 25 LEU B CA 1
ATOM 1565 C C . LEU B 1 25 ? -0.198 -6.051 -1.392 1 98.44 25 LEU B C 1
ATOM 1567 O O . LEU B 1 25 ? 0.373 -5.652 -2.41 1 98.44 25 LEU B O 1
ATOM 1571 N N . LEU B 1 26 ? -0.85 -5.23 -0.568 1 98.31 26 LEU B N 1
ATOM 1572 C CA . LEU B 1 26 ? -0.936 -3.805 -0.874 1 98.31 26 LEU B CA 1
ATOM 1573 C C . LEU B 1 26 ? 0.414 -3.125 -0.677 1 98.31 26 LEU B C 1
ATOM 1575 O O . LEU B 1 26 ? 0.8 -2.262 -1.468 1 98.31 26 LEU B O 1
ATOM 1579 N N . LYS B 1 27 ? 1.115 -3.514 0.326 1 98.44 27 LYS B N 1
ATOM 1580 C CA . LYS B 1 27 ? 2.459 -2.982 0.536 1 98.44 27 LYS B CA 1
ATOM 1581 C C . LYS B 1 27 ? 3.395 -3.393 -0.598 1 98.44 27 LYS B C 1
ATOM 1583 O O . LYS B 1 27 ? 4.141 -2.564 -1.123 1 98.44 27 LYS B O 1
ATOM 1588 N N . VAL B 1 28 ? 3.324 -4.629 -0.929 1 98.81 28 VAL B N 1
ATOM 1589 C CA . VAL B 1 28 ? 4.207 -5.133 -1.978 1 98.81 28 VAL B CA 1
ATOM 1590 C C . VAL B 1 28 ? 3.922 -4.398 -3.287 1 98.81 28 VAL B C 1
ATOM 1592 O O . VAL B 1 28 ? 4.848 -3.98 -3.986 1 98.81 28 VAL B O 1
ATOM 1595 N N . HIS B 1 29 ? 2.627 -4.266 -3.586 1 98.81 29 HIS B N 1
ATOM 1596 C CA . HIS B 1 29 ? 2.264 -3.531 -4.793 1 98.81 29 HIS B CA 1
ATOM 1597 C C . HIS B 1 29 ? 2.791 -2.102 -4.75 1 98.81 29 HIS B C 1
ATOM 1599 O O . HIS B 1 29 ? 3.33 -1.603 -5.738 1 98.81 29 HIS B O 1
ATOM 1605 N N . ALA B 1 30 ? 2.637 -1.438 -3.637 1 98.5 30 ALA B N 1
ATOM 1606 C CA . ALA B 1 30 ? 3.068 -0.048 -3.512 1 98.5 30 ALA B CA 1
ATOM 1607 C C . ALA B 1 30 ? 4.566 0.087 -3.764 1 98.5 30 ALA B C 1
ATOM 1609 O O . ALA B 1 30 ? 5 0.962 -4.52 1 98.5 30 ALA B O 1
ATOM 1610 N N . PHE B 1 31 ? 5.355 -0.762 -3.182 1 98.69 31 PHE B N 1
ATOM 1611 C CA . PHE B 1 31 ? 6.797 -0.731 -3.381 1 98.69 31 PHE B CA 1
ATOM 1612 C C . PHE B 1 31 ? 7.156 -1.071 -4.82 1 98.69 31 PHE B C 1
ATOM 1614 O O . PHE B 1 31 ? 8 -0.413 -5.43 1 98.69 31 PHE B O 1
ATOM 1621 N N . ALA B 1 32 ? 6.539 -2.141 -5.348 1 98.81 32 ALA B N 1
ATOM 1622 C CA . ALA B 1 32 ? 6.816 -2.553 -6.723 1 98.81 32 ALA B CA 1
ATOM 1623 C C . ALA B 1 32 ? 6.539 -1.416 -7.703 1 98.81 32 ALA B C 1
ATOM 1625 O O . ALA B 1 32 ? 7.344 -1.154 -8.602 1 98.81 32 ALA B O 1
ATOM 1626 N N . ARG B 1 33 ? 5.406 -0.78 -7.469 1 98.31 33 ARG B N 1
ATOM 1627 C CA . ARG B 1 33 ? 5.027 0.33 -8.336 1 98.31 33 ARG B CA 1
ATOM 1628 C C . ARG B 1 33 ? 6.047 1.462 -8.25 1 98.31 33 ARG B C 1
ATOM 1630 O O . ARG B 1 33 ? 6.488 1.984 -9.273 1 98.31 33 ARG B O 1
ATOM 1637 N N . LEU B 1 34 ? 6.426 1.843 -7.066 1 97.81 34 LEU B N 1
ATOM 1638 C CA . LEU B 1 34 ? 7.363 2.943 -6.859 1 97.81 34 LEU B CA 1
ATOM 1639 C C . LEU B 1 34 ? 8.711 2.635 -7.496 1 97.81 34 LEU B C 1
ATOM 1641 O O . LEU B 1 34 ? 9.281 3.479 -8.188 1 97.81 34 LEU B O 1
ATOM 1645 N N . ILE B 1 35 ? 9.234 1.437 -7.277 1 98.5 35 ILE B N 1
ATOM 1646 C CA . ILE B 1 35 ? 10.531 1.051 -7.832 1 98.5 35 ILE B CA 1
ATOM 1647 C C . ILE B 1 35 ? 10.461 1.044 -9.359 1 98.5 35 ILE B C 1
ATOM 1649 O O . ILE B 1 35 ? 11.336 1.597 -10.023 1 98.5 35 ILE B O 1
ATOM 1653 N N . GLY B 1 36 ? 9.406 0.379 -9.906 1 98.5 36 GLY B N 1
ATOM 1654 C CA . GLY B 1 36 ? 9.273 0.298 -11.352 1 98.5 36 GLY B CA 1
ATOM 1655 C C . GLY B 1 36 ? 9.258 1.656 -12.031 1 98.5 36 GLY B C 1
ATOM 1656 O O . GLY B 1 36 ? 9.93 1.859 -13.039 1 98.5 36 GLY B O 1
ATOM 1657 N N . LEU B 1 37 ? 8.5 2.566 -11.453 1 97.5 37 LEU B N 1
ATOM 1658 C CA . LEU B 1 37 ? 8.406 3.914 -12 1 97.5 37 LEU B CA 1
ATOM 1659 C C . LEU B 1 37 ? 9.766 4.617 -11.938 1 97.5 37 LEU B C 1
ATOM 1661 O O . LEU B 1 37 ? 10.203 5.211 -12.922 1 97.5 37 LEU B O 1
ATOM 1665 N N . GLU B 1 38 ? 10.391 4.547 -10.836 1 97.19 38 GLU B N 1
ATOM 1666 C CA . GLU B 1 38 ? 11.664 5.23 -10.633 1 97.19 38 GLU B CA 1
ATOM 1667 C C . GLU B 1 38 ? 12.758 4.633 -11.523 1 97.19 38 GLU B C 1
ATOM 1669 O O . GLU B 1 38 ? 13.656 5.348 -11.977 1 97.19 38 GLU B O 1
ATOM 1674 N N . GLU B 1 39 ? 12.68 3.285 -11.727 1 97.75 39 GLU B N 1
ATOM 1675 C CA . GLU B 1 39 ? 13.672 2.607 -12.562 1 97.75 39 GLU B CA 1
ATOM 1676 C C . GLU B 1 39 ? 13.383 2.826 -14.047 1 97.75 39 GLU B C 1
ATOM 1678 O O . GLU B 1 39 ? 14.195 2.459 -14.898 1 97.75 39 GLU B O 1
ATOM 1683 N N . GLY B 1 40 ? 12.305 3.389 -14.375 1 97.31 40 GLY B N 1
ATOM 1684 C CA . GLY B 1 40 ? 12.008 3.752 -15.75 1 97.31 40 GLY B CA 1
ATOM 1685 C C . GLY B 1 40 ? 11.492 2.588 -16.578 1 97.31 40 GLY B C 1
ATOM 1686 O O . GLY B 1 40 ? 11.836 2.461 -17.75 1 97.31 40 GLY B O 1
ATOM 1687 N N . LEU B 1 41 ? 10.688 1.717 -15.992 1 98.12 41 LEU B N 1
ATOM 1688 C CA . LEU B 1 41 ? 10.102 0.625 -16.766 1 98.12 41 LEU B CA 1
ATOM 1689 C C . LEU B 1 41 ? 9.156 1.161 -17.828 1 98.12 41 LEU B C 1
ATOM 1691 O O . LEU B 1 41 ? 8.453 2.148 -17.609 1 98.12 41 LEU B O 1
ATOM 1695 N N . ASP B 1 42 ? 9.141 0.482 -18.953 1 98.25 42 ASP B N 1
ATOM 1696 C CA . ASP B 1 42 ? 8.125 0.825 -19.938 1 98.25 42 ASP B CA 1
ATOM 1697 C C . ASP B 1 42 ? 6.727 0.49 -19.438 1 98.25 42 ASP B C 1
ATOM 1699 O O . ASP B 1 42 ? 6.566 -0.345 -18.547 1 98.25 42 ASP B O 1
ATOM 1703 N N . PRO B 1 43 ? 5.676 1.086 -20 1 97.94 43 PRO B N 1
ATOM 1704 C CA . PRO B 1 43 ? 4.312 0.959 -19.484 1 97.94 43 PRO B CA 1
ATOM 1705 C C . PRO B 1 43 ? 3.834 -0.49 -19.438 1 97.94 43 PRO B C 1
ATOM 1707 O O . PRO B 1 43 ? 3.148 -0.884 -18.484 1 97.94 43 PRO B O 1
ATOM 1710 N N . ARG B 1 44 ? 4.18 -1.245 -20.422 1 98.5 44 ARG B N 1
ATOM 1711 C CA . ARG B 1 44 ? 3.711 -2.627 -20.453 1 98.5 44 ARG B CA 1
ATOM 1712 C C . ARG B 1 44 ? 4.371 -3.457 -19.359 1 98.5 44 ARG B C 1
ATOM 1714 O O . ARG B 1 44 ? 3.703 -4.234 -18.672 1 98.5 44 ARG B O 1
ATOM 1721 N N . THR B 1 45 ? 5.684 -3.312 -19.172 1 98.75 45 THR B N 1
ATOM 1722 C CA . THR B 1 45 ? 6.406 -4.016 -18.109 1 98.75 45 THR B CA 1
ATOM 1723 C C . THR B 1 45 ? 5.93 -3.557 -16.734 1 98.75 45 THR B C 1
ATOM 1725 O O . THR B 1 45 ? 5.801 -4.367 -15.82 1 98.75 45 THR B O 1
ATOM 1728 N N . GLN B 1 46 ? 5.66 -2.285 -16.594 1 98.62 46 GLN B N 1
ATOM 1729 C CA . GLN B 1 46 ? 5.109 -1.729 -15.359 1 98.62 46 GLN B CA 1
ATOM 1730 C C . GLN B 1 46 ? 3.754 -2.352 -15.039 1 98.62 46 GLN B C 1
ATOM 1732 O O . GLN B 1 46 ? 3.488 -2.705 -13.883 1 98.62 46 GLN B O 1
ATOM 1737 N N . PHE B 1 47 ? 2.922 -2.451 -16.062 1 98.75 47 PHE B N 1
ATOM 1738 C CA . PHE B 1 47 ? 1.598 -3.039 -15.906 1 98.75 47 PHE B CA 1
ATOM 1739 C C . PHE B 1 47 ? 1.698 -4.484 -15.43 1 98.75 47 PHE B C 1
ATOM 1741 O O . PHE B 1 47 ? 1.019 -4.883 -14.484 1 98.75 47 PHE B O 1
ATOM 1748 N N . ARG B 1 48 ? 2.559 -5.266 -16.031 1 98.88 48 ARG B N 1
ATOM 1749 C CA . ARG B 1 48 ? 2.746 -6.668 -15.68 1 98.88 48 ARG B CA 1
ATOM 1750 C C . ARG B 1 48 ? 3.27 -6.809 -14.25 1 98.88 48 ARG B C 1
ATOM 1752 O O . ARG B 1 48 ? 2.824 -7.688 -13.508 1 98.88 48 ARG B O 1
ATOM 1759 N N . LEU B 1 49 ? 4.188 -5.938 -13.898 1 98.88 49 LEU B N 1
ATOM 1760 C CA . LEU B 1 49 ? 4.758 -5.926 -12.555 1 98.88 49 LEU B CA 1
ATOM 1761 C C . LEU B 1 49 ? 3.678 -5.668 -11.516 1 98.88 49 LEU B C 1
ATOM 1763 O O . LEU B 1 49 ? 3.568 -6.406 -10.531 1 98.88 49 LEU B O 1
ATOM 1767 N N . GLU B 1 50 ? 2.908 -4.676 -11.727 1 98.88 50 GLU B N 1
ATOM 1768 C CA . GLU B 1 50 ? 1.889 -4.301 -10.75 1 98.88 50 GLU B CA 1
ATOM 1769 C C . GLU B 1 50 ? 0.803 -5.367 -10.648 1 98.88 50 GLU B C 1
ATOM 1771 O O . GLU B 1 50 ? 0.326 -5.672 -9.555 1 98.88 50 GLU B O 1
ATOM 1776 N N . ALA B 1 51 ? 0.428 -5.895 -11.789 1 98.94 51 ALA B N 1
ATOM 1777 C CA . ALA B 1 51 ? -0.54 -6.988 -11.789 1 98.94 51 ALA B CA 1
ATOM 1778 C C . ALA B 1 51 ? -0.028 -8.172 -10.977 1 98.94 51 ALA B C 1
ATOM 1780 O O . ALA B 1 51 ? -0.746 -8.711 -10.125 1 98.94 51 ALA B O 1
ATOM 1781 N N . ALA B 1 52 ? 1.205 -8.547 -11.227 1 98.94 52 ALA B N 1
ATOM 1782 C CA . ALA B 1 52 ? 1.813 -9.664 -10.516 1 98.94 52 ALA B CA 1
ATOM 1783 C C . ALA B 1 52 ? 1.939 -9.367 -9.023 1 98.94 52 ALA B C 1
ATOM 1785 O O . ALA B 1 52 ? 1.794 -10.258 -8.188 1 98.94 52 ALA B O 1
ATOM 1786 N N . ALA B 1 53 ? 2.248 -8.117 -8.711 1 98.88 53 ALA B N 1
ATOM 1787 C CA . ALA B 1 53 ? 2.395 -7.73 -7.312 1 98.88 53 ALA B CA 1
ATOM 1788 C C . ALA B 1 53 ? 1.087 -7.922 -6.551 1 98.88 53 ALA B C 1
ATOM 1790 O O . ALA B 1 53 ? 1.088 -8.383 -5.406 1 98.88 53 ALA B O 1
ATOM 1791 N N . TYR B 1 54 ? -0.038 -7.582 -7.168 1 98.75 54 TYR B N 1
ATOM 1792 C CA . TYR B 1 54 ? -1.331 -7.789 -6.523 1 98.75 54 TYR B CA 1
ATOM 1793 C C . TYR B 1 54 ? -1.61 -9.273 -6.328 1 98.75 54 TYR B C 1
ATOM 1795 O O . TYR B 1 54 ? -2.197 -9.672 -5.32 1 98.75 54 TYR B O 1
ATOM 1803 N N . LEU B 1 55 ? -1.108 -10.148 -7.25 1 98.81 55 LEU B N 1
ATOM 1804 C CA . LEU B 1 55 ? -1.603 -11.516 -7.293 1 98.81 55 LEU B CA 1
ATOM 1805 C C . LEU B 1 55 ? -0.522 -12.5 -6.852 1 98.81 55 LEU B C 1
ATOM 1807 O O . LEU B 1 55 ? -0.768 -13.703 -6.777 1 98.81 55 LEU B O 1
ATOM 1811 N N . HIS B 1 56 ? 0.664 -12.086 -6.527 1 98.69 56 HIS B N 1
ATOM 1812 C CA . HIS B 1 56 ? 1.828 -12.953 -6.398 1 98.69 56 HIS B CA 1
ATOM 1813 C C . HIS B 1 56 ? 1.588 -14.047 -5.355 1 98.69 56 HIS B C 1
ATOM 1815 O O . HIS B 1 56 ? 2.059 -15.172 -5.512 1 98.69 56 HIS B O 1
ATOM 1821 N N . ASP B 1 57 ? 0.815 -13.781 -4.363 1 98.12 57 ASP B N 1
ATOM 1822 C CA . ASP B 1 57 ? 0.605 -14.719 -3.266 1 98.12 57 ASP B CA 1
ATOM 1823 C C . ASP B 1 57 ? -0.769 -15.383 -3.361 1 98.12 57 ASP B C 1
ATOM 1825 O O . ASP B 1 57 ? -1.243 -15.984 -2.396 1 98.12 57 ASP B O 1
ATOM 1829 N N . ILE B 1 58 ? -1.427 -15.344 -4.453 1 97.88 58 ILE B N 1
ATOM 1830 C CA . ILE B 1 58 ? -2.832 -15.711 -4.605 1 97.88 58 ILE B CA 1
ATOM 1831 C C . ILE B 1 58 ? -3 -17.219 -4.41 1 97.88 58 ILE B C 1
ATOM 1833 O O . ILE B 1 58 ? -4.121 -17.703 -4.238 1 97.88 58 ILE B O 1
ATOM 1837 N N . GLY B 1 59 ? -1.978 -18.016 -4.402 1 96.94 59 GLY B N 1
ATOM 1838 C CA . GLY B 1 59 ? -2.035 -19.453 -4.242 1 96.94 59 GLY B CA 1
ATOM 1839 C C . GLY B 1 59 ? -2.02 -19.906 -2.789 1 96.94 59 GLY B C 1
ATOM 1840 O O . GLY B 1 59 ? -2.229 -21.078 -2.49 1 96.94 59 GLY B O 1
ATOM 1841 N N . ILE B 1 60 ? -1.838 -19 -1.848 1 96.25 60 ILE B N 1
ATOM 1842 C CA . ILE B 1 60 ? -1.588 -19.344 -0.454 1 96.25 60 ILE B CA 1
ATOM 1843 C C . ILE B 1 60 ? -2.797 -20.078 0.12 1 96.25 60 ILE B C 1
ATOM 1845 O O . ILE B 1 60 ? -2.666 -21.188 0.656 1 96.25 60 ILE B O 1
ATOM 1849 N N . HIS B 1 61 ? -3.984 -19.531 -0.024 1 94.44 61 HIS B N 1
ATOM 1850 C CA . HIS B 1 61 ? -5.164 -20.125 0.592 1 94.44 61 HIS B CA 1
ATOM 1851 C C . HIS B 1 61 ? -5.516 -21.453 -0.07 1 94.44 61 HIS B C 1
ATOM 1853 O O . HIS B 1 61 ? -6 -22.375 0.592 1 94.44 61 HIS B O 1
ATOM 1859 N N . GLU B 1 62 ? -5.23 -21.516 -1.378 1 94.88 62 GLU B N 1
ATOM 1860 C CA . GLU B 1 62 ? -5.438 -22.797 -2.055 1 94.88 62 GLU B CA 1
ATOM 1861 C C . GLU B 1 62 ? -4.504 -23.875 -1.503 1 94.88 62 GLU B C 1
ATOM 1863 O O . GLU B 1 62 ? -4.914 -25.016 -1.32 1 94.88 62 GLU B O 1
ATOM 1868 N N . GLY B 1 63 ? -3.258 -23.562 -1.265 1 95.31 63 GLY B N 1
ATOM 1869 C CA . GLY B 1 63 ? -2.328 -24.484 -0.636 1 95.31 63 GLY B CA 1
ATOM 1870 C C . GLY B 1 63 ? -2.754 -24.906 0.758 1 95.31 63 GLY B C 1
ATOM 1871 O O . GLY B 1 63 ? -2.703 -26.094 1.099 1 95.31 63 GLY B O 1
ATOM 1872 N N . GLU B 1 64 ? -3.178 -23.922 1.546 1 94 64 GLU B N 1
ATOM 1873 C CA . GLU B 1 64 ? -3.65 -24.203 2.896 1 94 64 GLU B CA 1
ATOM 1874 C C . GLU B 1 64 ? -4.867 -25.125 2.869 1 94 64 GLU B C 1
ATOM 1876 O O . GLU B 1 64 ? -4.984 -26.031 3.699 1 94 64 GLU B O 1
ATOM 1881 N N . ARG B 1 65 ? -5.75 -24.875 1.934 1 92.69 65 ARG B N 1
ATOM 1882 C CA . ARG B 1 65 ? -6.953 -25.688 1.791 1 92.69 65 ARG B CA 1
ATOM 1883 C C . ARG B 1 65 ? -6.594 -27.125 1.414 1 92.69 65 ARG B C 1
ATOM 1885 O O . ARG B 1 65 ? -7.125 -28.078 1.994 1 92.69 65 ARG B O 1
ATOM 1892 N N . ARG B 1 66 ? -5.66 -27.297 0.542 1 94 66 ARG B N 1
ATOM 1893 C CA . ARG B 1 66 ? -5.344 -28.609 -0.012 1 94 66 ARG B CA 1
ATOM 1894 C C . ARG B 1 66 ? -4.418 -29.391 0.917 1 94 66 ARG B C 1
ATOM 1896 O O . ARG B 1 66 ? -4.531 -30.609 1.037 1 94 66 ARG B O 1
ATOM 1903 N N . TYR B 1 67 ? -3.482 -28.625 1.589 1 94.75 67 TYR B N 1
ATOM 1904 C CA . TYR B 1 67 ? -2.395 -29.344 2.242 1 94.75 67 TYR B CA 1
ATOM 1905 C C . TYR B 1 67 ? -2.307 -28.969 3.719 1 94.75 67 TYR B C 1
ATOM 1907 O O . TYR B 1 67 ? -1.515 -29.547 4.461 1 94.75 67 TYR B O 1
ATOM 1915 N N . GLY B 1 68 ? -3.09 -28 4.273 1 92.38 68 GLY B N 1
ATOM 1916 C CA . GLY B 1 68 ? -3.031 -27.531 5.652 1 92.38 68 GLY B CA 1
ATOM 1917 C C . GLY B 1 68 ? -1.914 -26.547 5.898 1 92.38 68 GLY B C 1
ATOM 1918 O O . GLY B 1 68 ? -1.805 -25.984 6.992 1 92.38 68 GLY B O 1
ATOM 1919 N N . HIS B 1 69 ? -1.108 -26.422 4.855 1 92.25 69 HIS B N 1
ATOM 1920 C CA . HIS B 1 69 ? -0.006 -25.469 4.883 1 92.25 69 HIS B CA 1
ATOM 1921 C C . HIS B 1 69 ? 0.313 -24.953 3.482 1 92.25 69 HIS B C 1
ATOM 1923 O O . HIS B 1 69 ? -0.229 -25.453 2.494 1 92.25 69 HIS B O 1
ATOM 1929 N N . CYS B 1 70 ? 1.173 -23.969 3.41 1 94.06 70 CYS B N 1
ATOM 1930 C CA . CYS B 1 70 ? 1.559 -23.453 2.102 1 94.06 70 CYS B CA 1
ATOM 1931 C C . CYS B 1 70 ? 3.006 -22.969 2.107 1 94.06 70 CYS B C 1
ATOM 1933 O O . CYS B 1 70 ? 3.295 -21.875 2.578 1 94.06 70 CYS B O 1
ATOM 1935 N N . THR B 1 71 ? 3.889 -23.781 1.549 1 95.62 71 THR B N 1
ATOM 1936 C CA . THR B 1 71 ? 5.27 -23.344 1.359 1 95.62 71 THR B CA 1
ATOM 1937 C C . THR B 1 71 ? 5.387 -22.438 0.136 1 95.62 71 THR B C 1
ATOM 1939 O O . THR B 1 71 ? 4.449 -22.344 -0.656 1 95.62 71 THR B O 1
ATOM 1942 N N . GLY B 1 72 ? 6.5 -21.75 -0.008 1 95.31 72 GLY B N 1
ATOM 1943 C CA . GLY B 1 72 ? 6.746 -20.938 -1.193 1 95.31 72 GLY B CA 1
ATOM 1944 C C . GLY B 1 72 ? 6.598 -21.719 -2.486 1 95.31 72 GLY B C 1
ATOM 1945 O O . GLY B 1 72 ? 6.043 -21.219 -3.463 1 95.31 72 GLY B O 1
ATOM 1946 N N . LYS B 1 73 ? 7.039 -22.984 -2.5 1 95.88 73 LYS B N 1
ATOM 1947 C CA . LYS B 1 73 ? 6.953 -23.828 -3.684 1 95.88 73 LYS B CA 1
ATOM 1948 C C . LYS B 1 73 ? 5.504 -24.172 -4.008 1 95.88 73 LYS B C 1
ATOM 1950 O O . LYS B 1 73 ? 5.098 -24.156 -5.172 1 95.88 73 LYS B O 1
ATOM 1955 N N . ILE B 1 74 ? 4.723 -24.516 -3.016 1 96.88 74 ILE B N 1
ATOM 1956 C CA . ILE B 1 74 ? 3.309 -24.828 -3.195 1 96.88 74 ILE B CA 1
ATOM 1957 C C . ILE B 1 74 ? 2.57 -23.609 -3.744 1 96.88 74 ILE B C 1
ATOM 1959 O O . ILE B 1 74 ? 1.79 -23.719 -4.691 1 96.88 74 ILE B O 1
ATOM 1963 N N . GLN B 1 75 ? 2.902 -22.516 -3.186 1 96.31 75 GLN B N 1
ATOM 1964 C CA . GLN B 1 75 ? 2.275 -21.25 -3.578 1 96.31 75 GLN B CA 1
ATOM 1965 C C . GLN B 1 75 ? 2.557 -20.938 -5.043 1 96.31 75 GLN B C 1
ATOM 1967 O O . GLN B 1 75 ? 1.649 -20.547 -5.785 1 96.31 75 GLN B O 1
ATOM 1972 N N . GLU B 1 76 ? 3.785 -21.078 -5.426 1 97.44 76 GLU B N 1
ATOM 1973 C CA . GLU B 1 76 ? 4.191 -20.812 -6.805 1 97.44 76 GLU B CA 1
ATOM 1974 C C . GLU B 1 76 ? 3.537 -21.812 -7.77 1 97.44 76 GLU B C 1
ATOM 1976 O O . GLU B 1 76 ? 3.148 -21.438 -8.875 1 97.44 76 GLU B O 1
ATOM 1981 N N . GLU B 1 77 ? 3.447 -23 -7.344 1 97.75 77 GLU B N 1
ATOM 1982 C CA . GLU B 1 77 ? 2.846 -24.031 -8.18 1 97.75 77 GLU B CA 1
ATOM 1983 C C . GLU B 1 77 ? 1.354 -23.781 -8.383 1 97.75 77 GLU B C 1
ATOM 1985 O O . GLU B 1 77 ? 0.849 -23.891 -9.5 1 97.75 77 GLU B O 1
ATOM 1990 N N . LEU B 1 78 ? 0.608 -23.391 -7.371 1 98.19 78 LEU B N 1
ATOM 1991 C CA . LEU B 1 78 ? -0.845 -23.281 -7.406 1 98.19 78 LEU B CA 1
ATOM 1992 C C . LEU B 1 78 ? -1.268 -21.891 -7.871 1 98.19 78 LEU B C 1
ATOM 1994 O O . LEU B 1 78 ? -2.352 -21.719 -8.438 1 98.19 78 LEU B O 1
ATOM 1998 N N . GLY B 1 79 ? -0.464 -20.906 -7.691 1 98.25 79 GLY B N 1
ATOM 1999 C CA . GLY B 1 79 ? -0.784 -19.5 -7.898 1 98.25 79 GLY B CA 1
ATOM 2000 C C . GLY B 1 79 ? -1.304 -19.219 -9.289 1 98.25 79 GLY B C 1
ATOM 2001 O O . GLY B 1 79 ? -2.385 -18.641 -9.453 1 98.25 79 GLY B O 1
ATOM 2002 N N . PRO B 1 80 ? -0.589 -19.672 -10.312 1 98.69 80 PRO B N 1
ATOM 2003 C CA . PRO B 1 80 ? -1.012 -19.359 -11.68 1 98.69 80 PRO B CA 1
ATOM 2004 C C . PRO B 1 80 ? -2.41 -19.891 -12 1 98.69 80 PRO B C 1
ATOM 2006 O O . PRO B 1 80 ? -3.178 -19.219 -12.695 1 98.69 80 PRO B O 1
ATOM 2009 N N . GLY B 1 81 ? -2.719 -21 -11.523 1 98.19 81 GLY B N 1
ATOM 2010 C CA . GLY B 1 81 ? -4.043 -21.562 -11.742 1 98.19 81 GLY B CA 1
ATOM 2011 C C . GLY B 1 81 ? -5.145 -20.734 -11.094 1 98.19 81 GLY B C 1
ATOM 2012 O O . GLY B 1 81 ? -6.227 -20.578 -11.672 1 98.19 81 GLY B O 1
ATOM 2013 N N . VAL B 1 82 ? -4.91 -20.234 -9.914 1 97.94 82 VAL B N 1
ATOM 2014 C CA . VAL B 1 82 ? -5.875 -19.391 -9.203 1 97.94 82 VAL B CA 1
ATOM 2015 C C . VAL B 1 82 ? -5.965 -18.031 -9.883 1 97.94 82 VAL B C 1
ATOM 2017 O O . VAL B 1 82 ? -7.047 -17.438 -9.961 1 97.94 82 VAL B O 1
ATOM 2020 N N . ALA B 1 83 ? -4.852 -17.578 -10.492 1 98.56 83 ALA B N 1
ATOM 2021 C CA . ALA B 1 83 ? -4.773 -16.25 -11.094 1 98.56 83 ALA B CA 1
ATOM 2022 C C . ALA B 1 83 ? -5.484 -16.234 -12.445 1 98.56 83 ALA B C 1
ATOM 2024 O O . ALA B 1 83 ? -6.012 -15.188 -12.852 1 98.56 83 ALA B O 1
ATOM 2025 N N . GLN B 1 84 ? -5.566 -17.312 -13.117 1 98.31 84 GLN B N 1
ATOM 2026 C CA . GLN B 1 84 ? -6.027 -17.344 -14.5 1 98.31 84 GLN B CA 1
ATOM 2027 C C . GLN B 1 84 ? -7.449 -16.812 -14.625 1 98.31 84 GLN B C 1
ATOM 2029 O O . GLN B 1 84 ? -7.711 -15.891 -15.414 1 98.31 84 GLN B O 1
ATOM 2034 N N . PRO B 1 85 ? -8.398 -17.312 -13.898 1 97.88 85 PRO B N 1
ATOM 2035 C CA . PRO B 1 85 ? -9.766 -16.797 -14.039 1 97.88 85 PRO B CA 1
ATOM 2036 C C . PRO B 1 85 ? -9.875 -15.32 -13.648 1 97.88 85 PRO B C 1
ATOM 2038 O O . PRO B 1 85 ? -10.703 -14.594 -14.203 1 97.88 85 PRO B O 1
ATOM 2041 N N . ILE B 1 86 ? -9.055 -14.859 -12.734 1 98.19 86 ILE B N 1
ATOM 2042 C CA . ILE B 1 86 ? -9.039 -13.461 -12.32 1 98.19 86 ILE B CA 1
ATOM 2043 C C . ILE B 1 86 ? -8.555 -12.586 -13.477 1 98.19 86 ILE B C 1
ATOM 2045 O O . ILE B 1 86 ? -9.156 -11.555 -13.781 1 98.19 86 ILE B O 1
ATOM 2049 N N . LEU B 1 87 ? -7.492 -13.078 -14.117 1 98.69 87 LEU B N 1
ATOM 2050 C CA . LEU B 1 87 ? -6.953 -12.359 -15.273 1 98.69 87 LEU B CA 1
ATOM 2051 C C . LEU B 1 87 ? -7.965 -12.328 -16.406 1 98.69 87 LEU B C 1
ATOM 2053 O O . LEU B 1 87 ? -8.156 -11.289 -17.047 1 98.69 87 LEU B O 1
ATOM 2057 N N . ASP B 1 88 ? -8.641 -13.422 -16.625 1 98 88 ASP B N 1
ATOM 2058 C CA . ASP B 1 88 ? -9.664 -13.5 -17.656 1 98 88 ASP B CA 1
ATOM 2059 C C . ASP B 1 88 ? -10.766 -12.469 -17.422 1 98 88 ASP B C 1
ATOM 2061 O O . ASP B 1 88 ? -11.164 -11.75 -18.344 1 98 88 ASP B O 1
ATOM 2065 N N . LYS B 1 89 ? -11.211 -12.438 -16.203 1 97.44 89 LYS B N 1
ATOM 2066 C CA . LYS B 1 89 ? -12.289 -11.523 -15.859 1 97.44 89 LYS B CA 1
ATOM 2067 C C . LYS B 1 89 ? -11.859 -10.07 -16.016 1 97.44 89 LYS B C 1
ATOM 2069 O O . LYS B 1 89 ? -12.672 -9.211 -16.375 1 97.44 89 LYS B O 1
ATOM 2074 N N . ALA B 1 90 ? -10.578 -9.852 -15.828 1 97.69 90 ALA B N 1
ATOM 2075 C CA . ALA B 1 90 ? -10.055 -8.492 -15.945 1 97.69 90 ALA B CA 1
ATOM 2076 C C . ALA B 1 90 ? -9.703 -8.156 -17.391 1 97.69 90 ALA B C 1
ATOM 2078 O O . ALA B 1 90 ? -9.242 -7.055 -17.688 1 97.69 90 ALA B O 1
ATOM 2079 N N . GLY B 1 91 ? -9.867 -9.102 -18.281 1 97.69 91 GLY B N 1
ATOM 2080 C CA . GLY B 1 91 ? -9.594 -8.898 -19.703 1 97.69 91 GLY B CA 1
ATOM 2081 C C . GLY B 1 91 ? -8.117 -8.961 -20.031 1 97.69 91 GLY B C 1
ATOM 2082 O O . GLY B 1 91 ? -7.691 -8.438 -21.062 1 97.69 91 GLY B O 1
ATOM 2083 N N . ILE B 1 92 ? -7.336 -9.438 -19.203 1 98.44 92 ILE B N 1
ATOM 2084 C CA . ILE B 1 92 ? -5.906 -9.594 -19.422 1 98.44 92 ILE B CA 1
ATOM 2085 C C . ILE B 1 92 ? -5.625 -10.961 -20.047 1 98.44 92 ILE B C 1
ATOM 2087 O O . ILE B 1 92 ? -5.84 -11.992 -19.391 1 98.44 92 ILE B O 1
ATOM 2091 N N . THR B 1 93 ? -5.176 -10.961 -21.266 1 97.5 93 THR B N 1
ATOM 2092 C CA . THR B 1 93 ? -4.996 -12.203 -22.016 1 97.5 93 THR B CA 1
ATOM 2093 C C . THR B 1 93 ? -3.664 -12.203 -22.75 1 97.5 93 THR B C 1
ATOM 2095 O O . THR B 1 93 ? -2.895 -11.242 -22.656 1 97.5 93 THR B O 1
ATOM 2098 N N . GLY B 1 94 ? -3.346 -13.32 -23.359 1 97.88 94 GLY B N 1
ATOM 2099 C CA . GLY B 1 94 ? -2.18 -13.406 -24.219 1 97.88 94 GLY B CA 1
ATOM 2100 C C . GLY B 1 94 ? -0.869 -13.312 -23.469 1 97.88 94 GLY B C 1
ATOM 2101 O O . GLY B 1 94 ? -0.708 -13.93 -22.406 1 97.88 94 GLY B O 1
ATOM 2102 N N . GLU B 1 95 ? 0.037 -12.578 -24.047 1 98.38 95 GLU B N 1
ATOM 2103 C CA . GLU B 1 95 ? 1.401 -12.484 -23.531 1 98.38 95 GLU B CA 1
ATOM 2104 C C . GLU B 1 95 ? 1.431 -11.867 -22.141 1 98.38 95 GLU B C 1
ATOM 2106 O O . GLU B 1 95 ? 2.254 -12.242 -21.312 1 98.38 95 GLU B O 1
ATOM 2111 N N . ASP B 1 96 ? 0.574 -10.938 -21.969 1 98.69 96 ASP B N 1
ATOM 2112 C CA . ASP B 1 96 ? 0.545 -10.289 -20.656 1 98.69 96 ASP B CA 1
ATOM 2113 C C . ASP B 1 96 ? 0.111 -11.266 -19.578 1 98.69 96 ASP B C 1
ATOM 2115 O O . ASP B 1 96 ? 0.733 -11.328 -18.516 1 98.69 96 ASP B O 1
ATOM 2119 N N . ALA B 1 97 ? -0.933 -12.031 -19.844 1 98.81 97 ALA B N 1
ATOM 2120 C CA . ALA B 1 97 ? -1.392 -13.031 -18.875 1 98.81 97 ALA B CA 1
ATOM 2121 C C . ALA B 1 97 ? -0.315 -14.078 -18.609 1 98.81 97 ALA B C 1
ATOM 2123 O O . ALA B 1 97 ? -0.1 -14.484 -17.469 1 98.81 97 ALA B O 1
ATOM 2124 N N . GLU B 1 98 ? 0.317 -14.5 -19.641 1 98.81 98 GLU B N 1
ATOM 2125 C CA . GLU B 1 98 ? 1.364 -15.508 -19.516 1 98.81 98 GLU B CA 1
ATOM 2126 C C . GLU B 1 98 ? 2.527 -14.992 -18.672 1 98.81 98 GLU B C 1
ATOM 2128 O O . GLU B 1 98 ? 3.043 -15.703 -17.812 1 98.81 98 GLU B O 1
ATOM 2133 N N . ARG B 1 99 ? 2.934 -13.797 -18.922 1 98.81 99 ARG B N 1
ATOM 2134 C CA . ARG B 1 99 ? 4.035 -13.211 -18.172 1 98.81 99 ARG B CA 1
ATOM 2135 C C . ARG B 1 99 ? 3.66 -13.023 -16.703 1 98.81 99 ARG B C 1
ATOM 2137 O O . ARG B 1 99 ? 4.453 -13.328 -15.812 1 98.81 99 ARG B O 1
ATOM 2144 N N . ILE B 1 100 ? 2.459 -12.516 -16.438 1 98.88 100 ILE B N 1
ATOM 2145 C CA . ILE B 1 100 ? 1.993 -12.305 -15.07 1 98.88 100 ILE B CA 1
ATOM 2146 C C . ILE B 1 100 ? 1.951 -13.633 -14.328 1 98.88 100 ILE B C 1
ATOM 2148 O O . ILE B 1 100 ? 2.426 -13.734 -13.195 1 98.88 100 ILE B O 1
ATOM 2152 N N . LYS B 1 101 ? 1.45 -14.656 -14.984 1 98.88 101 LYS B N 1
ATOM 2153 C CA . LYS B 1 101 ? 1.408 -15.984 -14.375 1 98.88 101 LYS B CA 1
ATOM 2154 C C . LYS B 1 101 ? 2.816 -16.516 -14.125 1 98.88 101 LYS B C 1
ATOM 2156 O O . LYS B 1 101 ? 3.057 -17.203 -13.125 1 98.88 101 LYS B O 1
ATOM 2161 N N . TRP B 1 102 ? 3.711 -16.25 -15.016 1 98.81 102 TRP B N 1
ATOM 2162 C CA . TRP B 1 102 ? 5.098 -16.656 -14.805 1 98.81 102 TRP B CA 1
ATOM 2163 C C . TRP B 1 102 ? 5.68 -15.984 -13.562 1 98.81 102 TRP B C 1
ATOM 2165 O O . TRP B 1 102 ? 6.316 -16.641 -12.742 1 98.81 102 TRP B O 1
ATOM 2175 N N . LEU B 1 103 ? 5.5 -14.688 -13.438 1 98.81 103 LEU B N 1
ATOM 2176 C CA . LEU B 1 103 ? 5.98 -13.945 -12.281 1 98.81 103 LEU B CA 1
ATOM 2177 C C . LEU B 1 103 ? 5.41 -14.523 -10.992 1 98.81 103 LEU B C 1
ATOM 2179 O O . LEU B 1 103 ? 6.141 -14.711 -10.008 1 98.81 103 LEU B O 1
ATOM 2183 N N . ILE B 1 104 ? 4.078 -14.828 -11 1 98.75 104 ILE B N 1
ATOM 2184 C CA . ILE B 1 104 ? 3.396 -15.414 -9.852 1 98.75 104 ILE B CA 1
ATOM 2185 C C . ILE B 1 104 ? 4.027 -16.766 -9.516 1 98.75 104 ILE B C 1
ATOM 2187 O O . ILE B 1 104 ? 4.312 -17.047 -8.352 1 98.75 104 ILE B O 1
ATOM 2191 N N . GLY B 1 105 ? 4.344 -17.547 -10.523 1 98.5 105 GLY B N 1
ATOM 2192 C CA . GLY B 1 105 ? 4.816 -18.906 -10.352 1 98.5 105 GLY B CA 1
ATOM 2193 C C . GLY B 1 105 ? 6.297 -19 -10.047 1 98.5 105 GLY B C 1
ATOM 2194 O O . GLY B 1 105 ? 6.82 -20.078 -9.781 1 98.5 105 GLY B O 1
ATOM 2195 N N . HIS B 1 106 ? 7.039 -17.797 -9.922 1 98.12 106 HIS B N 1
ATOM 2196 C CA . HIS B 1 106 ? 8.484 -17.875 -9.766 1 98.12 106 HIS B CA 1
ATOM 2197 C C . HIS B 1 106 ? 8.992 -16.812 -8.797 1 98.12 106 HIS B C 1
ATOM 2199 O O . HIS B 1 106 ? 10.203 -16.609 -8.672 1 98.12 106 HIS B O 1
ATOM 2205 N N . HIS B 1 107 ? 8.203 -16.109 -8.094 1 96.56 107 HIS B N 1
ATOM 2206 C CA . HIS B 1 107 ? 8.617 -14.938 -7.348 1 96.56 107 HIS B CA 1
ATOM 2207 C C . HIS B 1 107 ? 9.398 -15.328 -6.094 1 96.56 107 HIS B C 1
ATOM 2209 O O . HIS B 1 107 ? 10.07 -14.492 -5.488 1 96.56 107 HIS B O 1
ATOM 2215 N N . HIS B 1 108 ? 9.406 -16.609 -5.762 1 94 108 HIS B N 1
ATOM 2216 C CA . HIS B 1 108 ? 10.203 -17.078 -4.637 1 94 108 HIS B CA 1
ATOM 2217 C C . HIS B 1 108 ? 11.516 -17.703 -5.109 1 94 108 HIS B C 1
ATOM 2219 O O . HIS B 1 108 ? 12.391 -18 -4.297 1 94 108 HIS B O 1
ATOM 2225 N N . THR B 1 109 ? 11.617 -17.938 -6.34 1 94.06 109 THR B N 1
ATOM 2226 C CA . THR B 1 109 ? 12.805 -18.578 -6.902 1 94.06 109 THR B CA 1
ATOM 2227 C C . THR B 1 109 ? 13.75 -17.547 -7.496 1 94.06 109 THR B C 1
ATOM 2229 O O . THR B 1 109 ? 13.711 -17.281 -8.703 1 94.06 109 THR B O 1
ATOM 2232 N N . TYR B 1 110 ? 14.688 -17.094 -6.793 1 91.88 110 TYR B N 1
ATOM 2233 C CA . TYR B 1 110 ? 15.5 -15.938 -7.152 1 91.88 110 TYR B CA 1
ATOM 2234 C C . TYR B 1 110 ? 16.453 -16.281 -8.297 1 91.88 110 TYR B C 1
ATOM 2236 O O . TYR B 1 110 ? 16.844 -15.391 -9.062 1 91.88 110 TYR B O 1
ATOM 2244 N N . ALA B 1 111 ? 16.766 -17.531 -8.461 1 92.56 111 ALA B N 1
ATOM 2245 C CA . ALA B 1 111 ? 17.641 -17.984 -9.539 1 92.56 111 ALA B CA 1
ATOM 2246 C C . ALA B 1 111 ? 16.953 -17.844 -10.898 1 92.56 111 ALA B C 1
ATOM 2248 O O . ALA B 1 111 ? 17.609 -17.859 -11.938 1 92.56 111 ALA B O 1
ATOM 2249 N N . SER B 1 112 ? 15.656 -17.656 -10.828 1 93.06 112 SER B N 1
ATOM 2250 C CA . SER B 1 112 ? 14.891 -17.641 -12.07 1 93.06 112 SER B CA 1
ATOM 2251 C C . SER B 1 112 ? 14.594 -16.203 -12.516 1 93.06 112 SER B C 1
ATOM 2253 O O . SER B 1 112 ? 13.906 -15.992 -13.516 1 93.06 112 SER B O 1
ATOM 2255 N N . ILE B 1 113 ? 15.094 -15.234 -11.836 1 95.81 113 ILE B N 1
ATOM 2256 C CA . ILE B 1 113 ? 14.812 -13.852 -12.195 1 95.81 113 ILE B CA 1
ATOM 2257 C C . ILE B 1 113 ? 15.297 -13.578 -13.617 1 95.81 113 ILE B C 1
ATOM 2259 O O . ILE B 1 113 ? 16.484 -13.703 -13.906 1 95.81 113 ILE B O 1
ATOM 2263 N N . ASP B 1 114 ? 14.422 -13.148 -14.477 1 96.62 114 ASP B N 1
ATOM 2264 C CA . ASP B 1 114 ? 14.766 -13.117 -15.891 1 96.62 114 ASP B CA 1
ATOM 2265 C C . ASP B 1 114 ? 14.453 -11.75 -16.5 1 96.62 114 ASP B C 1
ATOM 2267 O O . ASP B 1 114 ? 14.383 -11.609 -17.719 1 96.62 114 ASP B O 1
ATOM 2271 N N . GLY B 1 115 ? 14.18 -10.773 -15.68 1 97.44 115 GLY B N 1
ATOM 2272 C CA . GLY B 1 115 ? 13.836 -9.445 -16.156 1 97.44 115 GLY B CA 1
ATOM 2273 C C . GLY B 1 115 ? 13.578 -8.445 -15.039 1 97.44 115 GLY B C 1
ATOM 2274 O O . GLY B 1 115 ? 13.562 -8.82 -13.867 1 97.44 115 GLY B O 1
ATOM 2275 N N . PRO B 1 116 ? 13.43 -7.207 -15.453 1 98.44 116 PRO B N 1
ATOM 2276 C CA . PRO B 1 116 ? 13.289 -6.172 -14.43 1 98.44 116 PRO B CA 1
ATOM 2277 C C . PRO B 1 116 ? 12.016 -6.328 -13.602 1 98.44 116 PRO B C 1
ATOM 2279 O O . PRO B 1 116 ? 12.008 -6.008 -12.406 1 98.44 116 PRO B O 1
ATOM 2282 N N . ASP B 1 117 ? 10.938 -6.805 -14.305 1 98.69 117 ASP B N 1
ATOM 2283 C CA . ASP B 1 117 ? 9.695 -7.012 -13.555 1 98.69 117 ASP B CA 1
ATOM 2284 C C . ASP B 1 117 ? 9.875 -8.094 -12.492 1 98.69 117 ASP B C 1
ATOM 2286 O O . ASP B 1 117 ? 9.461 -7.91 -11.344 1 98.69 117 ASP B O 1
ATOM 2290 N N . ALA B 1 118 ? 10.547 -9.156 -12.828 1 98.69 118 ALA B N 1
ATOM 2291 C CA . ALA B 1 118 ? 10.82 -10.219 -11.859 1 98.69 118 ALA B CA 1
ATOM 2292 C C . ALA B 1 118 ? 11.75 -9.734 -10.758 1 98.69 118 ALA B C 1
ATOM 2294 O O . ALA B 1 118 ? 11.547 -10.047 -9.586 1 98.69 118 ALA B O 1
ATOM 2295 N N . GLN B 1 119 ? 12.758 -9.016 -11.133 1 98.62 119 GLN B N 1
ATOM 2296 C CA . GLN B 1 119 ? 13.711 -8.469 -10.18 1 98.62 119 GLN B CA 1
ATOM 2297 C C . GLN B 1 119 ? 13.031 -7.535 -9.188 1 98.62 119 GLN B C 1
ATOM 2299 O O . GLN B 1 119 ? 13.203 -7.672 -7.977 1 98.62 119 GLN B O 1
ATOM 2304 N N . ILE B 1 120 ? 12.203 -6.648 -9.688 1 98.81 120 ILE B N 1
ATOM 2305 C CA . ILE B 1 120 ? 11.555 -5.641 -8.852 1 98.81 120 ILE B CA 1
ATOM 2306 C C . ILE B 1 120 ? 10.5 -6.301 -7.969 1 98.81 120 ILE B C 1
ATOM 2308 O O . ILE B 1 120 ? 10.336 -5.922 -6.805 1 98.81 120 ILE B O 1
ATOM 2312 N N . LEU B 1 121 ? 9.781 -7.289 -8.5 1 98.81 121 LEU B N 1
ATOM 2313 C CA . LEU B 1 121 ? 8.805 -8 -7.688 1 98.81 121 LEU B CA 1
ATOM 2314 C C . LEU B 1 121 ? 9.477 -8.672 -6.492 1 98.81 121 LEU B C 1
ATOM 2316 O O . LEU B 1 121 ? 8.977 -8.586 -5.367 1 98.81 121 LEU B O 1
ATOM 2320 N N . ALA B 1 122 ? 10.594 -9.328 -6.734 1 97.94 122 ALA B N 1
ATOM 2321 C CA . ALA B 1 122 ? 11.336 -9.984 -5.66 1 97.94 122 ALA B CA 1
ATOM 2322 C C . ALA B 1 122 ? 11.812 -8.969 -4.625 1 97.94 122 ALA B C 1
ATOM 2324 O O . ALA B 1 122 ? 11.688 -9.203 -3.418 1 97.94 122 ALA B O 1
ATOM 2325 N N . GLU B 1 123 ? 12.328 -7.855 -5.086 1 98.12 123 GLU B N 1
ATOM 2326 C CA . GLU B 1 123 ? 12.812 -6.816 -4.18 1 98.12 123 GLU B CA 1
ATOM 2327 C C . GLU B 1 123 ? 11.664 -6.227 -3.363 1 98.12 123 GLU B C 1
ATOM 2329 O O . GLU B 1 123 ? 11.797 -6.016 -2.156 1 98.12 123 GLU B O 1
ATOM 2334 N N . ALA B 1 124 ? 10.547 -5.949 -4.031 1 98.5 124 ALA B N 1
ATOM 2335 C CA . ALA B 1 124 ? 9.391 -5.363 -3.355 1 98.5 124 ALA B CA 1
ATOM 2336 C C . ALA B 1 124 ? 8.875 -6.281 -2.254 1 98.5 124 ALA B C 1
ATOM 2338 O O . ALA B 1 124 ? 8.578 -5.832 -1.146 1 98.5 124 ALA B O 1
ATOM 2339 N N . ASP B 1 125 ? 8.773 -7.551 -2.57 1 97.62 125 ASP B N 1
ATOM 2340 C CA . ASP B 1 125 ? 8.344 -8.531 -1.58 1 97.62 125 ASP B CA 1
ATOM 2341 C C . ASP B 1 125 ? 9.305 -8.578 -0.397 1 97.62 125 ASP B C 1
ATOM 2343 O O . ASP B 1 125 ? 8.875 -8.648 0.757 1 97.62 125 ASP B O 1
ATOM 2347 N N . MET B 1 126 ? 10.523 -8.438 -0.653 1 95.38 126 MET B N 1
ATOM 2348 C CA . MET B 1 126 ? 11.539 -8.547 0.389 1 95.38 126 MET B CA 1
ATOM 2349 C C . MET B 1 126 ? 11.641 -7.25 1.186 1 95.38 126 MET B C 1
ATOM 2351 O O . MET B 1 126 ? 12.203 -7.23 2.281 1 95.38 126 MET B O 1
ATOM 2355 N N . LEU B 1 127 ? 11.164 -6.184 0.663 1 96.56 127 LEU B N 1
ATOM 2356 C CA . LEU B 1 127 ? 11.078 -4.953 1.441 1 96.56 127 LEU B CA 1
ATOM 2357 C C . LEU B 1 127 ? 10.008 -5.066 2.52 1 96.56 127 LEU B C 1
ATOM 2359 O O . LEU B 1 127 ? 10.062 -4.367 3.535 1 96.56 127 LEU B O 1
ATOM 2363 N N . VAL B 1 128 ? 9.039 -5.902 2.301 1 97.25 128 VAL B N 1
ATOM 2364 C CA . VAL B 1 128 ? 7.887 -6 3.197 1 97.25 128 VAL B CA 1
ATOM 2365 C C . VAL B 1 128 ? 8.133 -7.102 4.227 1 97.25 128 VAL B C 1
ATOM 2367 O O . VAL B 1 128 ? 7.855 -6.918 5.418 1 97.25 128 VAL B O 1
ATOM 2370 N N . ASN B 1 129 ? 8.742 -8.195 3.896 1 94.81 129 A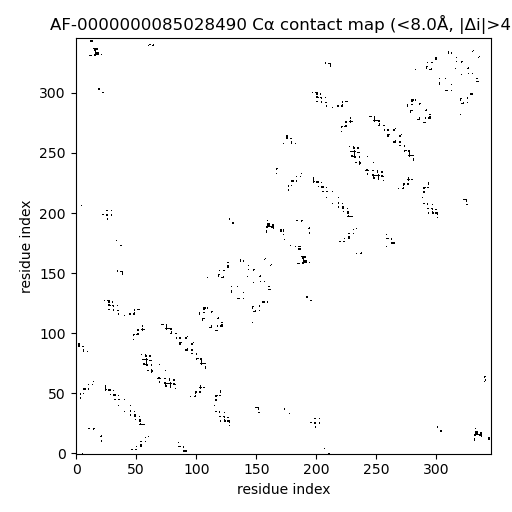SN B N 1
ATOM 2371 C CA . ASN B 1 129 ? 8.805 -9.422 4.676 1 94.81 129 ASN B CA 1
ATOM 2372 C C . ASN B 1 129 ? 9.578 -9.227 5.977 1 94.81 129 ASN B C 1
ATOM 2374 O O . ASN B 1 129 ? 9.141 -9.664 7.043 1 94.81 129 ASN B O 1
ATOM 2378 N N . PRO B 1 130 ? 10.711 -8.562 5.914 1 92.75 130 PRO B N 1
ATOM 2379 C CA . PRO B 1 130 ? 11.445 -8.398 7.172 1 92.75 130 PRO B CA 1
ATOM 2380 C C . PRO B 1 130 ? 10.633 -7.652 8.234 1 92.75 130 PRO B C 1
ATOM 2382 O O . PRO B 1 130 ? 10.703 -7.984 9.414 1 92.75 130 PRO B O 1
ATOM 2385 N N . TYR B 1 131 ? 9.891 -6.676 7.844 1 92.88 131 TYR B N 1
ATOM 2386 C CA . TYR B 1 131 ? 9.039 -5.922 8.758 1 92.88 131 TYR B CA 1
ATOM 2387 C C . TYR B 1 131 ? 7.953 -6.809 9.344 1 92.88 131 TYR B C 1
ATOM 2389 O O . TYR B 1 131 ? 7.668 -6.742 10.547 1 92.88 131 TYR B O 1
ATOM 2397 N N . GLU B 1 132 ? 7.379 -7.625 8.547 1 94.62 132 GLU B N 1
ATOM 2398 C CA . GLU B 1 132 ? 6.289 -8.492 8.984 1 94.62 132 GLU B CA 1
ATOM 2399 C C . GLU B 1 132 ? 6.809 -9.633 9.859 1 94.62 132 GLU B C 1
ATOM 2401 O O . GLU B 1 132 ? 6.145 -10.039 10.812 1 94.62 132 GLU B O 1
ATOM 2406 N N . ASP B 1 133 ? 7.996 -10.109 9.547 1 90.69 133 ASP B N 1
ATOM 2407 C CA . ASP B 1 133 ? 8.531 -11.289 10.211 1 90.69 133 ASP B CA 1
ATOM 2408 C C . ASP B 1 133 ? 9.383 -10.898 11.422 1 90.69 133 ASP B C 1
ATOM 2410 O O . ASP B 1 133 ? 9.688 -11.742 12.273 1 90.69 133 ASP B O 1
ATOM 2414 N N . GLY B 1 134 ? 9.727 -9.672 11.508 1 88.94 134 GLY B N 1
ATOM 2415 C CA . GLY B 1 134 ? 10.547 -9.219 12.617 1 88.94 134 GLY B CA 1
ATOM 2416 C C . GLY B 1 134 ? 11.969 -9.742 12.562 1 88.94 134 GLY B C 1
ATOM 2417 O O . GLY B 1 134 ? 12.508 -10.195 13.57 1 88.94 134 GLY B O 1
ATOM 2418 N N . THR B 1 135 ? 12.508 -9.719 11.398 1 82.62 135 THR B N 1
ATOM 2419 C CA . THR B 1 135 ? 13.859 -10.242 11.25 1 82.62 135 THR B CA 1
ATOM 2420 C C . THR B 1 135 ? 14.891 -9.25 11.805 1 82.62 135 THR B C 1
ATOM 2422 O O . THR B 1 135 ? 14.578 -8.078 12.023 1 82.62 135 THR B O 1
ATOM 2425 N N . ASP B 1 136 ? 16.078 -9.805 12.055 1 81 136 ASP B N 1
ATOM 2426 C CA . ASP B 1 136 ? 17.141 -8.977 12.609 1 81 136 ASP B CA 1
ATOM 2427 C C . ASP B 1 136 ? 17.984 -8.352 11.508 1 81 136 ASP B C 1
ATOM 2429 O O . ASP B 1 136 ? 17.859 -8.719 10.336 1 81 136 ASP B O 1
ATOM 2433 N N . ARG B 1 137 ? 18.812 -7.516 11.961 1 80.31 137 ARG B N 1
ATOM 2434 C CA . ARG B 1 137 ? 19.625 -6.684 11.078 1 80.31 137 ARG B CA 1
ATOM 2435 C C . ARG B 1 137 ? 20.594 -7.535 10.258 1 80.31 137 ARG B C 1
ATOM 2437 O O . ARG B 1 137 ? 20.859 -7.23 9.094 1 80.31 137 ARG B O 1
ATOM 2444 N N . GLN B 1 138 ? 21.156 -8.578 10.836 1 80.56 138 GLN B N 1
ATOM 2445 C CA . GLN B 1 138 ? 22.109 -9.414 10.125 1 80.56 138 GLN B CA 1
ATOM 2446 C C . GLN B 1 138 ? 21.453 -10.117 8.938 1 80.56 138 GLN B C 1
ATOM 2448 O O . GLN B 1 138 ? 22.016 -10.164 7.844 1 80.56 138 GLN B O 1
ATOM 2453 N N . GLN B 1 139 ? 20.312 -10.602 9.094 1 80.5 139 GLN B N 1
ATOM 2454 C CA . GLN B 1 139 ? 19.562 -11.242 8.016 1 80.5 139 GLN B CA 1
ATOM 2455 C C . GLN B 1 139 ? 19.188 -10.242 6.93 1 80.5 139 GLN B C 1
ATOM 2457 O O . GLN B 1 139 ? 19.203 -10.57 5.742 1 80.5 139 GLN B O 1
ATOM 2462 N N . ASP B 1 140 ? 18.984 -9.07 7.336 1 82.31 140 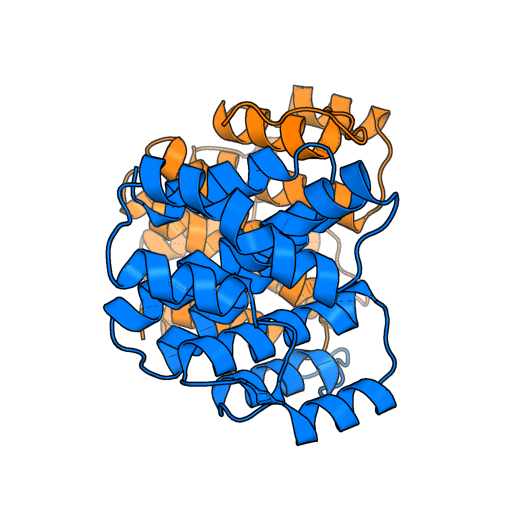ASP B N 1
ATOM 2463 C CA . ASP B 1 140 ? 18.625 -8.016 6.402 1 82.31 140 ASP B CA 1
ATOM 2464 C C . ASP B 1 140 ? 19.781 -7.648 5.492 1 82.31 140 ASP B C 1
ATOM 2466 O O . ASP B 1 140 ? 19.609 -7.43 4.293 1 82.31 140 ASP B O 1
ATOM 2470 N N . GLU B 1 141 ? 20.891 -7.676 6.012 1 85.31 141 GLU B N 1
ATOM 2471 C CA . GLU B 1 141 ? 22.078 -7.309 5.238 1 85.31 141 GLU B CA 1
ATOM 2472 C C . GLU B 1 141 ? 22.422 -8.391 4.223 1 85.31 141 GLU B C 1
ATOM 2474 O O . GLU B 1 141 ? 22.812 -8.086 3.092 1 85.31 141 GLU B O 1
ATOM 2479 N N . ALA B 1 142 ? 22.422 -9.633 4.621 1 86.06 142 ALA B N 1
ATOM 2480 C CA . ALA B 1 142 ? 22.703 -10.734 3.705 1 86.06 142 ALA B CA 1
ATOM 2481 C C . ALA B 1 142 ? 21.734 -10.719 2.518 1 86.06 142 ALA B C 1
ATOM 2483 O O . ALA B 1 142 ? 22.156 -10.922 1.374 1 86.06 142 ALA B O 1
ATOM 2484 N N . LEU B 1 143 ? 20.562 -10.523 2.75 1 83.31 143 LEU B N 1
ATOM 2485 C CA . LEU B 1 143 ? 19.547 -10.438 1.711 1 83.31 143 LEU B CA 1
ATOM 2486 C C . LEU B 1 143 ? 19.812 -9.258 0.786 1 83.31 143 LEU B C 1
ATOM 2488 O O . LEU B 1 143 ? 19.641 -9.359 -0.431 1 83.31 143 LEU B O 1
ATOM 2492 N N . TYR B 1 144 ? 20.078 -8.133 1.417 1 88.19 144 TYR B N 1
ATOM 2493 C CA . TYR B 1 144 ? 20.406 -6.918 0.671 1 88.19 144 TYR B CA 1
ATOM 2494 C C . TYR B 1 144 ? 21.484 -7.184 -0.357 1 88.19 144 TYR B C 1
ATOM 2496 O O . TYR B 1 144 ? 21.344 -6.832 -1.53 1 88.19 144 TYR B O 1
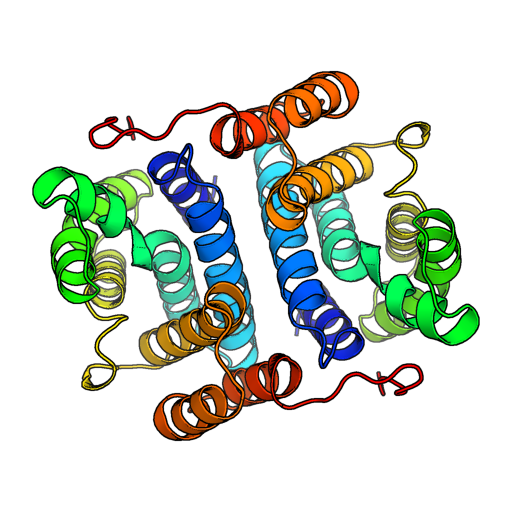ATOM 2504 N N . GLN B 1 145 ? 22.531 -7.906 -0.018 1 90.25 145 GLN B N 1
ATOM 2505 C CA . GLN B 1 145 ? 23.688 -8.141 -0.887 1 90.25 145 GLN B CA 1
ATOM 2506 C C . GLN B 1 145 ? 23.344 -9.156 -1.976 1 90.25 145 GLN B C 1
ATOM 2508 O O . GLN B 1 145 ? 23.844 -9.055 -3.1 1 90.25 145 GLN B O 1
ATOM 2513 N N . ARG B 1 146 ? 22.516 -10.008 -1.731 1 90.5 146 ARG B N 1
ATOM 2514 C CA . ARG B 1 146 ? 22.25 -11.125 -2.635 1 90.5 146 ARG B CA 1
ATOM 2515 C C . ARG B 1 146 ? 21.141 -10.789 -3.611 1 90.5 146 ARG B C 1
ATOM 2517 O O . ARG B 1 146 ? 21.203 -11.141 -4.793 1 90.5 146 ARG B O 1
ATOM 2524 N N . LEU B 1 147 ? 20.172 -10.094 -3.186 1 93.75 147 LEU B N 1
ATOM 2525 C CA . LEU B 1 147 ? 18.922 -10.047 -3.939 1 93.75 147 LEU B CA 1
ATOM 2526 C C . LEU B 1 147 ? 18.766 -8.703 -4.645 1 93.75 147 LEU B C 1
ATOM 2528 O O . LEU B 1 147 ? 18.312 -8.648 -5.793 1 93.75 147 LEU B O 1
ATOM 2532 N N . TYR B 1 148 ? 19.109 -7.629 -3.982 1 96.31 148 TYR B N 1
ATOM 2533 C CA . TYR B 1 148 ? 18.781 -6.309 -4.5 1 96.31 148 TYR B CA 1
ATOM 2534 C C . TYR B 1 148 ? 19.719 -5.898 -5.621 1 96.31 148 TYR B C 1
ATOM 2536 O O . TYR B 1 148 ? 20.953 -5.918 -5.445 1 96.31 148 TYR B O 1
ATOM 2544 N N . LYS B 1 149 ? 19.234 -5.492 -6.691 1 97 149 LYS B N 1
ATOM 2545 C CA . LYS B 1 149 ? 20.031 -5.09 -7.844 1 97 149 LYS B CA 1
ATOM 2546 C C . LYS B 1 149 ? 19.641 -3.693 -8.32 1 97 149 LYS B C 1
ATOM 2548 O O . LYS B 1 149 ? 20.484 -2.969 -8.875 1 97 149 LYS B O 1
ATOM 2553 N N . THR B 1 150 ? 18.375 -3.301 -8.18 1 97.69 150 THR B N 1
ATOM 2554 C CA . THR B 1 150 ? 17.953 -1.977 -8.617 1 97.69 150 THR B CA 1
ATOM 2555 C C . THR B 1 150 ? 18.453 -0.901 -7.656 1 97.69 150 THR B C 1
ATOM 2557 O O . THR B 1 150 ? 18.484 -1.115 -6.445 1 97.69 150 THR B O 1
ATOM 2560 N N . GLU B 1 151 ? 18.812 0.223 -8.164 1 97.25 151 GLU B N 1
ATOM 2561 C CA . GLU B 1 151 ? 19.234 1.333 -7.312 1 97.25 151 GLU B CA 1
ATOM 2562 C C . GLU B 1 151 ? 18.109 1.784 -6.387 1 97.25 151 GLU B C 1
ATOM 2564 O O . GLU B 1 151 ? 18.344 2.096 -5.219 1 97.25 151 GLU B O 1
ATOM 2569 N N . THR B 1 152 ? 16.953 1.777 -6.934 1 97.62 152 THR B N 1
ATOM 2570 C CA . THR B 1 152 ? 15.789 2.223 -6.164 1 97.62 152 THR B CA 1
ATOM 2571 C C . THR B 1 152 ? 15.477 1.24 -5.043 1 97.62 152 THR B C 1
ATOM 2573 O O . THR B 1 152 ? 15.188 1.648 -3.914 1 97.62 152 THR B O 1
ATOM 2576 N N . GLY B 1 153 ? 15.453 -0.06 -5.371 1 97.56 153 GLY B N 1
ATOM 2577 C CA . GLY B 1 153 ? 15.25 -1.065 -4.344 1 97.56 153 GLY B CA 1
ATOM 2578 C C . GLY B 1 153 ? 16.281 -0.991 -3.227 1 97.56 153 GLY B C 1
ATOM 2579 O O . GLY B 1 153 ? 15.922 -1.085 -2.047 1 97.56 153 GLY B O 1
ATOM 2580 N N . LYS B 1 154 ? 17.469 -0.759 -3.594 1 96.38 154 LYS B N 1
ATOM 2581 C CA . LYS B 1 154 ? 18.547 -0.618 -2.615 1 96.38 154 LYS B CA 1
ATOM 2582 C C . LYS B 1 154 ? 18.312 0.601 -1.724 1 96.38 154 LYS B C 1
ATOM 2584 O O . LYS B 1 154 ? 18.484 0.523 -0.504 1 96.38 154 LYS B O 1
ATOM 2589 N N . LYS B 1 155 ? 17.969 1.668 -2.314 1 95.75 155 LYS B N 1
ATOM 2590 C CA . LYS B 1 155 ? 17.719 2.891 -1.561 1 95.75 155 LYS B CA 1
ATOM 2591 C C . LYS B 1 155 ? 16.578 2.682 -0.552 1 95.75 155 LYS B C 1
ATOM 2593 O O . LYS B 1 155 ? 16.703 3.086 0.607 1 95.75 155 LYS B O 1
ATOM 2598 N N . LEU B 1 156 ? 15.516 2.053 -0.978 1 96.94 156 LEU B N 1
ATOM 2599 C CA . LEU B 1 156 ? 14.375 1.804 -0.101 1 96.94 156 LEU B CA 1
ATOM 2600 C C . LEU B 1 156 ? 14.773 0.889 1.055 1 96.94 156 LEU B C 1
ATOM 2602 O O . LEU B 1 156 ? 14.383 1.126 2.199 1 96.94 156 LEU B O 1
ATOM 2606 N N . PHE B 1 157 ? 15.547 -0.112 0.742 1 95.44 157 PHE B N 1
ATOM 2607 C CA . PHE B 1 157 ? 16 -1.016 1.795 1 95.44 157 PHE B CA 1
ATOM 2608 C C . PHE B 1 157 ? 16.828 -0.267 2.834 1 95.44 157 PHE B C 1
ATOM 2610 O O . PHE B 1 157 ? 16.656 -0.473 4.039 1 95.44 157 PHE B O 1
ATOM 2617 N N . ARG B 1 158 ? 17.672 0.564 2.354 1 93.25 158 ARG B N 1
ATOM 2618 C CA . ARG B 1 158 ? 18.5 1.343 3.266 1 93.25 158 ARG B CA 1
ATOM 2619 C C . ARG B 1 158 ? 17.656 2.268 4.129 1 93.25 158 ARG B C 1
ATOM 2621 O O . ARG B 1 158 ? 17.859 2.354 5.344 1 93.25 158 ARG B O 1
ATOM 2628 N N . GLU B 1 159 ? 16.719 2.943 3.496 1 92.19 159 GLU B N 1
ATOM 2629 C CA . GLU B 1 159 ? 15.844 3.857 4.227 1 92.19 159 GLU B CA 1
ATOM 2630 C C . GLU B 1 159 ? 15.031 3.117 5.285 1 92.19 159 GLU B C 1
ATOM 2632 O O . GLU B 1 159 ? 14.789 3.646 6.371 1 92.19 159 GLU B O 1
ATOM 2637 N N . LEU B 1 160 ? 14.625 1.944 4.965 1 94.12 160 LEU B N 1
ATOM 2638 C CA . LEU B 1 160 ? 13.758 1.184 5.859 1 94.12 160 LEU B CA 1
ATOM 2639 C C . LEU B 1 160 ? 14.562 0.558 6.992 1 94.12 160 LEU B C 1
ATOM 2641 O O . LEU B 1 160 ? 14.156 0.617 8.156 1 94.12 160 LEU B O 1
ATOM 2645 N N . TYR B 1 161 ? 15.742 -0.028 6.641 1 92.44 161 TYR B N 1
ATOM 2646 C CA . TYR B 1 161 ? 16.266 -1.005 7.586 1 92.44 161 TYR B CA 1
ATOM 2647 C C . TYR B 1 161 ? 17.703 -0.657 7.992 1 92.44 161 TYR B C 1
ATOM 2649 O O . TYR B 1 161 ? 18.219 -1.178 8.984 1 92.44 161 TYR B O 1
ATOM 2657 N N . LEU B 1 162 ? 18.344 0.133 7.23 1 88.62 162 LEU B N 1
ATOM 2658 C CA . LEU B 1 162 ? 19.75 0.373 7.535 1 88.62 162 LEU B CA 1
ATOM 2659 C C . LEU B 1 162 ? 19.953 1.776 8.094 1 88.62 162 LEU B C 1
ATOM 2661 O O . LEU B 1 162 ? 21.047 2.105 8.578 1 88.62 162 LEU B O 1
ATOM 2665 N N . THR B 1 163 ? 18.969 2.6 7.98 1 85.75 163 THR B N 1
ATOM 2666 C CA . THR B 1 163 ? 19 3.934 8.57 1 85.75 163 THR B CA 1
ATOM 2667 C C . THR B 1 163 ? 18.469 3.904 10 1 85.75 163 THR B C 1
ATOM 2669 O O . THR B 1 163 ? 17.484 3.217 10.289 1 85.75 163 THR B O 1
ATOM 2672 N N . ASP B 1 164 ? 19.203 4.492 10.898 1 78.56 164 ASP B N 1
ATOM 2673 C CA . ASP B 1 164 ? 18.719 4.645 12.266 1 78.56 164 ASP B CA 1
ATOM 2674 C C . ASP B 1 164 ? 17.891 5.918 12.414 1 78.56 164 ASP B C 1
ATOM 2676 O O . ASP B 1 164 ? 18.297 6.984 11.953 1 78.56 164 ASP B O 1
ATOM 2680 N N . TRP B 1 165 ? 16.719 5.637 12.789 1 70 165 TRP B N 1
ATOM 2681 C CA . TRP B 1 165 ? 15.938 6.832 13.109 1 70 165 TRP B CA 1
ATOM 2682 C C . TRP B 1 165 ? 16.266 7.332 14.516 1 70 165 TRP B C 1
ATOM 2684 O O . TRP B 1 165 ? 16.438 6.531 15.438 1 70 165 TRP B O 1
ATOM 2694 N N . ALA B 1 166 ? 16.703 8.547 14.586 1 67.12 166 ALA B N 1
ATOM 2695 C CA . ALA B 1 166 ? 16.875 9.211 15.875 1 67.12 166 ALA B CA 1
ATOM 2696 C C . ALA B 1 166 ? 16.094 10.516 15.922 1 67.12 166 ALA B C 1
ATOM 2698 O O . ALA B 1 166 ? 15.961 11.203 14.906 1 67.12 166 ALA B O 1
ATOM 2699 N N . PRO B 1 167 ? 15.477 10.617 17.156 1 60.72 167 PRO B N 1
ATOM 2700 C CA . PRO B 1 167 ? 14.836 11.93 17.281 1 60.72 167 PRO B CA 1
ATOM 2701 C C . PRO B 1 167 ? 15.773 13.086 16.938 1 60.72 167 PRO B C 1
ATOM 2703 O O . PRO B 1 167 ? 16.938 13.078 17.328 1 60.72 167 PRO B O 1
ATOM 2706 N N . GLY B 1 168 ? 15.328 13.938 15.93 1 55.12 168 GLY B N 1
ATOM 2707 C CA . GLY B 1 168 ? 16.156 15.078 15.562 1 55.12 168 GLY B CA 1
ATOM 2708 C C . GLY B 1 168 ? 16.891 14.883 14.25 1 55.12 168 GLY B C 1
ATOM 2709 O O . GLY B 1 168 ? 17.562 15.797 13.773 1 55.12 168 GLY B O 1
ATOM 2710 N N . LYS B 1 169 ? 16.938 13.648 13.898 1 57.59 169 LYS B N 1
ATOM 2711 C CA . LYS B 1 169 ? 17.594 13.469 12.602 1 57.59 169 LYS B CA 1
ATOM 2712 C C . LYS B 1 169 ? 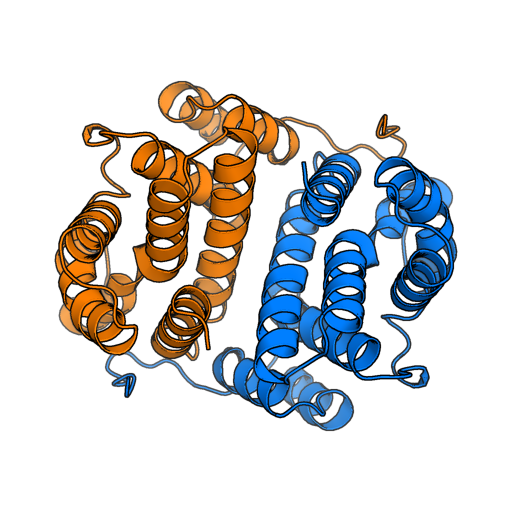16.891 14.273 11.516 1 57.59 169 LYS B C 1
ATOM 2714 O O . LYS B 1 169 ? 15.672 14.219 11.383 1 57.59 169 LYS B O 1
ATOM 2719 N N . GLN B 1 170 ? 17.562 15.367 11.07 1 50.72 170 GLN B N 1
ATOM 2720 C CA . GLN B 1 170 ? 17.016 16.234 10.031 1 50.72 170 GLN B CA 1
ATOM 2721 C C . GLN B 1 170 ? 16.906 15.492 8.695 1 50.72 170 GLN B C 1
ATOM 2723 O O . GLN B 1 170 ? 17.828 14.773 8.305 1 50.72 170 GLN B O 1
ATOM 2728 N N . VAL B 1 171 ? 15.664 15.242 8.266 1 52.62 171 VAL B N 1
ATOM 2729 C CA . VAL B 1 171 ? 15.492 14.703 6.926 1 52.62 171 VAL B CA 1
ATOM 2730 C C . VAL B 1 171 ? 15.797 15.781 5.891 1 52.62 171 VAL B C 1
ATOM 2732 O O . VAL B 1 171 ? 15.211 16.875 5.93 1 52.62 171 VAL B O 1
ATOM 2735 N N . SER B 1 172 ? 16.938 15.727 5.23 1 49.59 172 SER B N 1
ATOM 2736 C CA . SER B 1 172 ? 17.219 16.672 4.148 1 49.59 172 SER B CA 1
ATOM 2737 C C . SER B 1 172 ? 16.234 16.484 2.994 1 49.59 172 SER B C 1
ATOM 2739 O O . SER B 1 172 ? 16.094 15.367 2.469 1 49.59 172 SER B O 1
ATOM 2741 N N . LEU B 1 173 ? 15.234 17.312 2.953 1 48.12 173 LEU B N 1
ATOM 2742 C CA . LEU B 1 173 ? 14.289 17.266 1.843 1 48.12 173 LEU B CA 1
ATOM 2743 C C . LEU B 1 173 ? 14.945 17.75 0.553 1 48.12 173 LEU B C 1
ATOM 2745 O O . LEU B 1 173 ? 15.734 18.703 0.57 1 48.12 173 LEU B O 1
#

Organism: Acidaminococcus fermentans (strain ATCC 25085 / DSM 20731 / CCUG 9996 / CIP 106432 / VR4) (NCBI:txid591001)

pLDDT: mean 93.51, std 9.78, range [48.12, 98.94]

Foldseek 3Di:
DALLVLLLVVLCVLCPPPVVSNVLLVQLLVQLLVLCVVLPPDPLLSVLLSSLSSQLQSCFVVCCVVPVGADPQSSLVRRLVSCVVSCVVSVNDDPSSVSSNNLSNPLVPQVPQDDDSSLSSVLSSLLRVCVVVVDDLVVLVVCLVPRHDRPSSNVSSCVRRVDDDDVPPDDPD/DALLVLLLVVLCVLCPPPVVSNVLLVQLLVQLLVLCVVLPPDPLLSVLLSSLSSQLQSCFVVCCVVPVGADPQSSLVRRLVSCVVSCVVSVNDDPSSVSSNNLSNCLVPQVPQDDPSSLSSVLSSLLRVCVVVVDDLVVLVVCLVPRHDRPSSNVSSCVRRVDDDDVPPDDPD

Secondary structure (DSSP, 8-state):
--HHHHHHHHHHHHTTT-HHHHHHHHHHHHHHHHHHHHHT--HHHHHHHHHHHHHTTTTHHHHHHHHSS--HHHHHHHHHHHHHHHHHHTT--HHHHHHHHHHHHHTT-GGG--SHHHHHHHHHHHHHHHHHHT--HHHHHHHHHHH--SHHHHHHHIIIIISPP-TT-----/--HHHHHHHHHHHHTTT-HHHHHHHHHHHHHHHHHHHHHT--HHH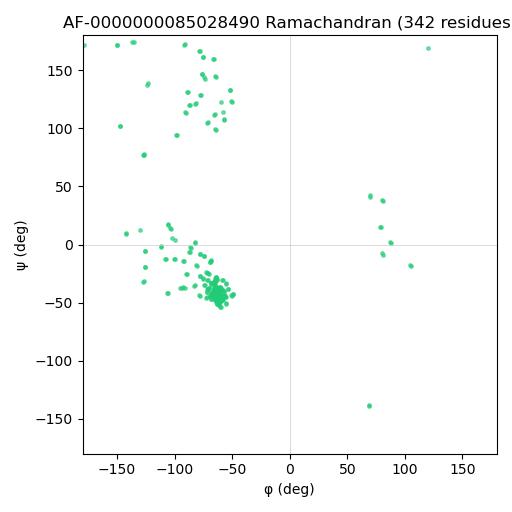HHHHHHHHHHTTTTHHHHHHHHSS--HHHHHHHHHHHHHHHHHHTT--HHHHHHHHHHHHHTT-GGG--SHHHHHHHHHHHHHHHHHHT--HHHHHHHHHHH--SHHHHHHHIIIIISPP-TT-----

Solvent-accessible surface area (backbone atoms only — not comparable to full-atom values): 18099 Å² total; per-residue (Å²): 132,55,49,64,58,48,44,46,51,50,39,41,52,66,34,36,25,34,48,70,56,41,55,46,31,44,40,21,23,51,42,29,44,52,36,36,59,75,71,60,52,53,71,68,54,40,49,39,34,41,50,21,32,40,42,38,66,60,8,38,63,58,23,30,48,75,68,76,44,57,53,70,66,48,18,17,68,42,9,32,68,60,43,46,63,56,33,52,76,47,69,43,56,70,70,59,38,52,51,25,32,47,45,18,40,41,59,81,42,74,90,62,56,75,52,68,46,44,47,40,46,39,41,20,45,56,63,47,46,44,72,77,69,63,60,55,69,69,63,50,49,56,46,49,73,71,66,48,75,51,71,58,50,44,50,52,46,37,34,41,69,70,36,79,58,49,86,68,65,76,61,85,125,133,54,49,64,57,48,45,46,52,51,39,41,52,66,32,36,26,37,48,70,59,40,55,47,31,46,41,21,23,52,43,29,44,53,38,37,59,75,71,62,52,53,70,68,54,41,51,39,34,41,49,21,33,39,42,37,68,58,8,37,65,58,24,30,49,76,67,75,44,57,52,70,67,49,18,19,67,42,9,33,69,61,43,46,64,56,33,52,75,46,69,43,56,67,69,58,39,52,50,26,32,48,43,18,40,39,58,80,42,76,91,66,55,81,45,68,46,43,46,40,47,40,41,19,45,57,66,46,45,44,71,76,70,64,61,56,69,69,63,51,50,57,47,49,72,72,67,48,76,50,70,58,50,44,50,51,45,37,34,40,70,68,35,78,59,48,85,68,64,77,60,85,125

Radius of gyration: 19.49 Å; Cα contacts (8 Å, |Δi|>4): 485; chains: 2; bounding box: 44×56×47 Å

InterPro domains:
  IPR003607 HD/PDEase domain [cd00077] (21-125)
  IPR006674 HD domain [PF01966] (21-127)

Sequence (346 aa):
MEPLEQLAWAAIACDAGDPRRIHHLLKVHAFARLIGLEEGLDPRTQFRLEAAAYLHDIGIHEGERRYGHCTGKIQEELGPGVAQPILDKAGITGEDAERIKWLIGHHHTYASIDGPDAQILAEADMLVNPYEDGTDRQQDEALYQRLYKTETGKKLFRELYLTDWAPGKQVSLMEPLEQLAWAAIACDAGDPRRIHHLLKVHAFARLIGLEEGLDPRTQFRLEAAAYLHDIGIHEGERRYGHCTGKIQEELGPGVAQPILDKAGITGEDAERIKWLIGHHHTYASIDGPDAQILAEADMLVNPYEDGTDRQQDEALYQRLYKTETGKKLFRELYLTDWAPGKQVSL

Nearest PDB structures (foldseek):
  6lz0-assembly1_A  TM=1.909E-01  e=9.373E+00  Homo sapiens